Protein AF-A0A955P961-F1 (afdb_monomer_lite)

Sequence (283 aa):
MVEYQPTMKSRAIHFVYTTLIFLAALWAYQFLYGMGAAGFVLPNDGVRWFTHLRGVTIILGGSIGLALLAEWIGYALSKWLNEAPESAKQFTAMWLRGLVLYFAIAFACAAGLIEAGRTDKAWVPYAAAAGMMLLLLLIRKPLHWVITGRRYKSKEKTPARFIGSLLALLWNLMGLYLVNLLHEQTSFFSTAGVVLVGFGMVIPASVGYILFAVLEKILSRSSNPIAGWNVSETILYLSWFCFGFIARLAPTTLGRPERWVGLPSDGRSEESKPDESRSKTTE

Structure (mmCIF, N/CA/C/O backbone):
data_AF-A0A955P961-F1
#
_entry.id   AF-A0A955P961-F1
#
loop_
_atom_site.group_PDB
_atom_site.id
_atom_site.type_symbol
_atom_site.label_atom_id
_atom_site.label_alt_id
_atom_site.label_comp_id
_atom_site.label_asym_id
_atom_site.label_entity_id
_atom_site.label_seq_id
_atom_site.pdbx_PDB_ins_code
_atom_site.Cartn_x
_atom_site.Cartn_y
_atom_site.Cartn_z
_atom_site.occupancy
_atom_site.B_iso_or_equiv
_atom_site.auth_seq_id
_atom_site.auth_comp_id
_atom_site.auth_asym_id
_atom_site.auth_atom_id
_atom_site.pdbx_PDB_model_num
ATOM 1 N N . MET A 1 1 ? -38.154 -26.916 6.428 1.00 40.03 1 MET A N 1
ATOM 2 C CA . MET A 1 1 ? -36.812 -27.064 5.827 1.00 40.03 1 MET A CA 1
ATOM 3 C C . MET A 1 1 ? -36.003 -25.836 6.195 1.00 40.03 1 MET A C 1
ATOM 5 O O . MET A 1 1 ? -36.365 -24.747 5.780 1.00 40.03 1 MET A O 1
ATOM 9 N N . VAL A 1 2 ? -34.989 -25.989 7.047 1.00 35.94 2 VAL A N 1
ATOM 10 C CA . VAL A 1 2 ? -34.047 -24.906 7.359 1.00 35.94 2 VAL A CA 1
ATOM 11 C C . VAL A 1 2 ? -33.051 -24.863 6.208 1.00 35.94 2 VAL A C 1
ATOM 13 O O . VAL A 1 2 ? -32.318 -25.826 5.993 1.00 35.94 2 VAL A O 1
ATOM 16 N N . GLU A 1 3 ? -33.090 -23.794 5.422 1.00 34.66 3 GLU A N 1
ATOM 17 C CA . GLU A 1 3 ? -32.172 -23.581 4.309 1.00 34.66 3 GLU A CA 1
ATOM 18 C C . GLU A 1 3 ? -30.742 -23.515 4.865 1.00 34.66 3 GLU A C 1
ATOM 20 O O . GLU A 1 3 ? -30.395 -22.621 5.642 1.00 34.66 3 GLU A O 1
ATOM 25 N N . TYR A 1 4 ? -29.926 -24.520 4.535 1.00 33.53 4 TYR A N 1
ATOM 26 C CA . TYR A 1 4 ? -28.539 -24.617 4.977 1.00 33.53 4 TYR A CA 1
ATOM 27 C C . TYR A 1 4 ? -27.729 -23.515 4.288 1.00 33.53 4 TYR A C 1
ATOM 29 O O . TYR A 1 4 ? -27.146 -23.715 3.226 1.00 33.53 4 TYR A O 1
ATOM 37 N N . GLN A 1 5 ? -27.714 -22.320 4.879 1.00 37.38 5 GLN A N 1
ATOM 38 C CA . GLN A 1 5 ? -26.787 -21.257 4.512 1.00 37.38 5 GLN A CA 1
ATOM 39 C C . GLN A 1 5 ? -25.385 -21.740 4.907 1.00 37.38 5 GLN A C 1
ATOM 41 O O . GLN A 1 5 ? -25.104 -21.833 6.107 1.00 37.38 5 GLN A O 1
ATOM 46 N N . PRO A 1 6 ? -24.495 -22.087 3.953 1.00 45.91 6 PRO A N 1
ATOM 47 C CA . PRO A 1 6 ? -23.147 -22.516 4.291 1.00 45.91 6 PRO A CA 1
ATOM 48 C C . PRO A 1 6 ? -22.514 -21.436 5.162 1.00 45.91 6 PRO A C 1
ATOM 50 O O . PRO A 1 6 ? -22.412 -20.274 4.757 1.00 45.91 6 PRO A O 1
ATOM 53 N N . THR A 1 7 ? -22.150 -21.813 6.390 1.00 54.09 7 THR A N 1
ATOM 54 C CA . THR A 1 7 ? -21.632 -20.862 7.373 1.00 54.09 7 THR A CA 1
ATOM 55 C C . THR A 1 7 ? -20.483 -20.075 6.743 1.00 54.09 7 THR A C 1
ATOM 57 O O . THR A 1 7 ? -19.590 -20.656 6.124 1.00 54.09 7 THR A O 1
ATOM 60 N N . MET A 1 8 ? -20.495 -18.742 6.872 1.00 49.44 8 MET A N 1
ATOM 61 C CA . MET A 1 8 ? -19.525 -17.841 6.221 1.00 49.44 8 MET A CA 1
ATOM 62 C C . MET A 1 8 ? -18.050 -18.230 6.439 1.00 49.44 8 MET A C 1
ATOM 64 O O . MET A 1 8 ? -17.187 -17.861 5.642 1.00 49.44 8 MET A O 1
ATOM 68 N N . LYS A 1 9 ? -17.759 -19.028 7.476 1.00 51.19 9 LYS A N 1
ATOM 69 C CA . LYS A 1 9 ? -16.456 -19.665 7.699 1.00 51.19 9 LYS A CA 1
ATOM 70 C C . LYS A 1 9 ? -15.988 -20.488 6.490 1.00 51.19 9 LYS A C 1
ATOM 72 O O . LYS A 1 9 ? -14.834 -20.351 6.106 1.00 51.19 9 LYS A O 1
ATOM 77 N N . SER A 1 10 ? -16.861 -21.274 5.859 1.00 55.16 10 SER A N 1
ATOM 78 C CA . SER A 1 10 ? -16.513 -22.141 4.721 1.00 55.16 10 SER A CA 1
ATOM 79 C C . SER A 1 10 ? -16.086 -21.337 3.484 1.00 55.16 10 SER A C 1
ATOM 81 O O . SER A 1 10 ? -15.031 -21.603 2.912 1.00 55.16 10 SER A O 1
ATOM 83 N N . ARG A 1 11 ? -16.832 -20.281 3.124 1.00 55.78 11 ARG A N 1
ATOM 84 C CA . ARG A 1 11 ? -16.517 -19.441 1.950 1.00 55.78 11 ARG A CA 1
ATOM 85 C C . ARG A 1 11 ? -15.224 -18.644 2.123 1.00 55.78 11 ARG A C 1
ATOM 87 O O . ARG A 1 11 ? -14.433 -18.542 1.192 1.00 55.78 11 ARG A O 1
ATOM 94 N N . ALA A 1 12 ? -14.989 -18.111 3.321 1.00 51.53 12 ALA A N 1
ATOM 95 C CA . ALA A 1 12 ? -13.777 -17.349 3.601 1.00 51.53 12 ALA A CA 1
ATOM 96 C C . ALA A 1 12 ? -12.522 -18.238 3.655 1.00 51.53 12 ALA A C 1
ATOM 98 O O . ALA A 1 12 ? -11.450 -17.802 3.246 1.00 51.53 12 ALA A O 1
ATOM 99 N N . ILE A 1 13 ? -12.653 -19.483 4.129 1.00 57.34 13 ILE A N 1
ATOM 100 C CA . ILE A 1 13 ? -11.577 -20.482 4.074 1.00 57.34 13 ILE A CA 1
ATOM 101 C C . ILE A 1 13 ? -11.263 -20.825 2.616 1.00 57.34 13 ILE A C 1
ATOM 103 O O . ILE A 1 13 ? -10.099 -20.766 2.228 1.00 57.34 13 ILE A O 1
ATOM 107 N N . HIS A 1 14 ? -12.281 -21.086 1.791 1.00 62.44 14 HIS A N 1
ATOM 108 C CA . HIS A 1 14 ? -12.085 -21.346 0.363 1.00 62.44 14 HIS A CA 1
ATOM 109 C C . HIS A 1 14 ? -11.362 -20.199 -0.348 1.00 62.44 14 HIS A C 1
ATOM 111 O O . HIS A 1 14 ? -10.391 -20.451 -1.049 1.00 62.44 14 HIS A O 1
ATOM 117 N N . PHE A 1 15 ? -11.765 -18.945 -0.118 1.00 59.12 15 PHE A N 1
ATOM 118 C CA . PHE A 1 15 ? -11.107 -17.782 -0.722 1.00 59.12 15 PHE A CA 1
ATOM 119 C C . PHE A 1 15 ? -9.616 -17.693 -0.359 1.00 59.12 15 PHE A C 1
ATOM 121 O O . PHE A 1 15 ? -8.778 -17.483 -1.236 1.00 59.12 15 PHE A O 1
ATOM 128 N N . VAL A 1 16 ? -9.269 -17.901 0.917 1.00 56.31 16 VAL A N 1
ATOM 129 C CA . VAL A 1 16 ? -7.868 -17.893 1.369 1.00 56.31 16 VAL A CA 1
ATOM 130 C C . VAL A 1 16 ? -7.081 -19.022 0.711 1.00 56.31 16 VAL A C 1
ATOM 132 O O . VAL A 1 16 ? -6.024 -18.758 0.149 1.00 56.31 16 VAL A O 1
ATOM 135 N N . TYR A 1 17 ? -7.600 -20.253 0.712 1.00 59.78 17 TYR A N 1
ATOM 136 C CA . TYR A 1 17 ? -6.924 -21.390 0.082 1.00 59.78 17 TYR A CA 1
ATOM 137 C C . TYR A 1 17 ? -6.741 -21.192 -1.421 1.00 59.78 17 TYR A C 1
ATOM 139 O O . TYR A 1 17 ? -5.633 -21.359 -1.918 1.00 59.78 17 TYR A O 1
ATOM 147 N N . THR A 1 18 ? -7.785 -20.782 -2.142 1.00 63.09 18 THR A N 1
ATOM 148 C CA . THR A 1 18 ? -7.702 -20.540 -3.587 1.00 63.09 18 THR A CA 1
ATOM 149 C C . THR A 1 18 ? -6.686 -19.451 -3.906 1.00 63.09 18 THR A C 1
ATOM 151 O O . THR A 1 18 ? -5.913 -19.599 -4.849 1.00 63.09 18 THR A O 1
ATOM 154 N N . THR A 1 19 ? -6.621 -18.389 -3.100 1.00 55.69 19 THR A N 1
ATOM 155 C CA . THR A 1 19 ? -5.656 -17.318 -3.353 1.00 55.69 19 THR A CA 1
ATOM 156 C C . THR A 1 19 ? -4.234 -17.720 -2.971 1.00 55.69 19 THR A C 1
ATOM 158 O O . THR A 1 19 ? -3.309 -17.405 -3.707 1.00 55.69 19 THR A O 1
ATOM 161 N N . LEU A 1 20 ? -4.031 -18.471 -1.884 1.00 60.56 20 LEU A N 1
ATOM 162 C CA . LEU A 1 20 ? -2.715 -19.022 -1.541 1.00 60.56 20 LEU A CA 1
ATOM 163 C C . LEU A 1 20 ? -2.216 -20.001 -2.608 1.00 60.56 20 LEU A C 1
ATOM 165 O O . LEU A 1 20 ? -1.049 -19.942 -2.976 1.00 60.56 20 LEU A O 1
ATOM 169 N N . ILE A 1 21 ? -3.097 -20.847 -3.148 1.00 67.19 21 ILE A N 1
ATOM 170 C CA . ILE A 1 21 ? -2.780 -21.746 -4.266 1.00 67.19 21 ILE A CA 1
ATOM 171 C C . ILE A 1 21 ? -2.423 -20.936 -5.513 1.00 67.19 21 ILE A C 1
ATOM 173 O O . ILE A 1 21 ? -1.426 -21.239 -6.158 1.00 67.19 21 ILE A O 1
ATOM 177 N N . PHE A 1 22 ? -3.180 -19.884 -5.834 1.00 70.12 22 PHE A N 1
ATOM 178 C CA . PHE A 1 22 ? -2.870 -19.003 -6.959 1.00 70.12 22 PHE A CA 1
ATOM 179 C C . PHE A 1 22 ? -1.516 -18.304 -6.785 1.00 70.12 22 PHE A C 1
ATOM 181 O O . PHE A 1 22 ? -0.717 -18.286 -7.714 1.00 70.12 22 PHE A O 1
ATOM 188 N N . LEU A 1 23 ? -1.224 -17.779 -5.591 1.00 64.69 23 LEU A N 1
ATOM 189 C CA . LEU A 1 23 ? 0.057 -17.143 -5.287 1.00 64.69 23 LEU A CA 1
ATOM 190 C C . LEU A 1 23 ? 1.210 -18.144 -5.342 1.00 64.69 23 LEU A C 1
ATOM 192 O O . LEU A 1 23 ? 2.236 -17.836 -5.936 1.00 64.69 23 LEU A O 1
ATOM 196 N N . ALA A 1 24 ? 1.037 -19.345 -4.790 1.00 68.38 24 ALA A N 1
ATOM 197 C CA . ALA A 1 24 ? 2.028 -20.412 -4.866 1.00 68.38 24 ALA A CA 1
ATOM 198 C C . ALA A 1 24 ? 2.257 -20.869 -6.313 1.00 68.38 24 ALA A C 1
ATOM 200 O O . ALA A 1 24 ? 3.401 -21.061 -6.710 1.00 68.38 24 ALA A O 1
ATOM 201 N N . ALA A 1 25 ? 1.200 -20.979 -7.121 1.00 70.31 25 ALA A N 1
ATOM 202 C CA . ALA A 1 25 ? 1.293 -21.306 -8.539 1.00 70.31 25 ALA A CA 1
ATOM 203 C C . ALA A 1 25 ? 1.984 -20.191 -9.333 1.00 70.31 25 ALA A C 1
ATOM 205 O O . ALA A 1 25 ? 2.837 -20.480 -10.165 1.00 70.31 25 ALA A O 1
ATOM 206 N N . LEU A 1 26 ? 1.681 -18.923 -9.042 1.00 67.94 26 LEU A N 1
ATOM 207 C CA . LEU A 1 26 ? 2.347 -17.768 -9.641 1.00 67.94 26 LEU A CA 1
ATOM 208 C C . LEU A 1 26 ? 3.832 -17.732 -9.264 1.00 67.94 26 LEU A C 1
ATOM 210 O O . LEU A 1 26 ? 4.675 -17.467 -10.114 1.00 67.94 26 LEU A O 1
ATOM 214 N N . TRP A 1 27 ? 4.162 -18.040 -8.009 1.00 70.00 27 TRP A N 1
ATOM 215 C CA . TRP A 1 27 ? 5.539 -18.090 -7.522 1.00 70.00 27 TRP A CA 1
ATOM 216 C C . TRP A 1 27 ? 6.308 -19.274 -8.111 1.00 70.00 27 TRP A C 1
ATOM 218 O O . TRP A 1 27 ? 7.437 -19.108 -8.560 1.00 70.00 27 TRP A O 1
ATOM 228 N N . ALA A 1 28 ? 5.686 -20.451 -8.186 1.00 68.88 28 ALA A N 1
ATOM 229 C CA . ALA A 1 28 ? 6.245 -21.624 -8.847 1.00 68.88 28 ALA A CA 1
ATOM 230 C C . ALA A 1 28 ? 6.443 -21.369 -10.346 1.00 68.88 28 ALA A C 1
ATOM 232 O O . ALA A 1 28 ? 7.495 -21.692 -10.881 1.00 68.88 28 ALA A O 1
ATOM 233 N N . TYR A 1 29 ? 5.489 -20.715 -11.011 1.00 69.94 29 TYR A N 1
ATOM 234 C CA . TYR A 1 29 ? 5.618 -20.278 -12.399 1.00 69.94 29 TYR A CA 1
ATOM 235 C C . TYR A 1 29 ? 6.794 -19.306 -12.569 1.00 69.94 29 TYR A C 1
ATOM 237 O O . TYR A 1 29 ? 7.641 -19.522 -13.430 1.00 69.94 29 TYR A O 1
ATOM 245 N N . GLN A 1 30 ? 6.899 -18.287 -11.707 1.00 66.12 30 GLN A N 1
ATOM 246 C CA . GLN A 1 30 ? 8.016 -17.331 -11.660 1.00 66.12 30 GLN A CA 1
ATOM 247 C C . GLN A 1 30 ? 9.369 -18.023 -11.466 1.00 66.12 30 GLN A C 1
ATOM 249 O O . GLN A 1 30 ? 10.340 -17.712 -12.158 1.00 66.12 30 GLN A O 1
ATOM 254 N N . PHE A 1 31 ? 9.421 -18.986 -10.550 1.00 67.19 31 PHE A N 1
ATOM 255 C CA . PHE A 1 31 ? 10.611 -19.763 -10.235 1.00 67.19 31 PHE A CA 1
ATOM 256 C C . PHE A 1 31 ? 11.024 -20.667 -11.404 1.00 67.19 31 PHE A C 1
ATOM 258 O O . PHE A 1 31 ? 12.167 -20.605 -11.849 1.00 67.19 31 PHE A O 1
ATOM 265 N N . LEU A 1 32 ? 10.087 -21.443 -11.958 1.00 64.62 32 LEU A N 1
ATOM 266 C CA . LEU A 1 32 ? 10.328 -22.369 -13.067 1.00 64.62 32 LEU A CA 1
ATOM 267 C C . LEU A 1 32 ? 10.725 -21.635 -14.356 1.00 64.62 32 LEU A C 1
ATOM 269 O O . LEU A 1 32 ? 11.681 -22.037 -15.017 1.00 64.62 32 LEU A O 1
ATOM 273 N N . TYR A 1 33 ? 10.067 -20.520 -14.691 1.00 62.66 33 TYR A N 1
ATOM 274 C CA . TYR A 1 33 ? 10.455 -19.701 -15.847 1.00 62.66 33 TYR A CA 1
ATOM 275 C C . TYR A 1 33 ? 11.792 -18.986 -15.638 1.00 62.66 33 TYR A C 1
ATOM 277 O O . TYR A 1 33 ? 12.575 -18.853 -16.582 1.00 62.66 33 TYR A O 1
ATOM 285 N N . GLY A 1 34 ? 12.079 -18.563 -14.404 1.00 60.34 34 GLY A N 1
ATOM 286 C CA . GLY A 1 34 ? 13.331 -17.913 -14.029 1.00 60.34 34 GLY A CA 1
ATOM 287 C C . GLY A 1 34 ? 14.566 -18.820 -14.070 1.00 60.34 34 GLY A C 1
ATOM 288 O O . GLY A 1 34 ? 15.673 -18.286 -14.049 1.00 60.34 34 GLY A O 1
ATOM 289 N N . MET A 1 35 ? 14.401 -20.148 -14.139 1.00 53.53 35 MET A N 1
ATOM 290 C CA . MET A 1 35 ? 15.504 -21.120 -14.201 1.00 53.53 35 MET A CA 1
ATOM 291 C C . MET A 1 35 ? 15.933 -21.529 -15.622 1.00 53.53 35 MET A C 1
ATOM 293 O O . MET A 1 35 ? 16.837 -22.347 -15.754 1.00 53.53 35 MET A O 1
ATOM 297 N N . GLY A 1 36 ? 15.359 -20.955 -16.688 1.00 54.41 36 GLY A N 1
ATOM 298 C CA . GLY A 1 36 ? 15.930 -21.116 -18.038 1.00 54.41 36 GLY A CA 1
ATOM 299 C C . GLY A 1 36 ? 14.944 -21.213 -19.200 1.00 54.41 36 GLY A C 1
ATOM 300 O O . GLY A 1 36 ? 15.367 -21.116 -20.346 1.00 54.41 36 GLY A O 1
ATOM 301 N N . ALA A 1 37 ? 13.639 -21.348 -18.950 1.00 55.53 37 ALA A N 1
ATOM 302 C CA . ALA A 1 37 ? 12.652 -21.491 -20.029 1.00 55.53 37 ALA A CA 1
ATOM 303 C C . ALA A 1 37 ? 12.243 -20.155 -20.685 1.00 55.53 37 ALA A C 1
ATOM 305 O O . ALA A 1 37 ? 11.824 -20.139 -21.842 1.00 55.53 37 ALA A O 1
ATOM 306 N N . ALA A 1 38 ? 12.383 -19.023 -19.983 1.00 54.88 38 ALA A N 1
ATOM 307 C CA . ALA A 1 38 ? 11.908 -17.728 -20.480 1.00 54.88 38 ALA A CA 1
ATOM 308 C C . ALA A 1 38 ? 12.598 -17.272 -21.780 1.00 54.88 38 ALA A C 1
ATOM 310 O O . ALA A 1 38 ? 11.939 -16.693 -22.639 1.00 54.88 38 ALA A O 1
ATOM 311 N N . GLY A 1 39 ? 13.892 -17.574 -21.947 1.00 54.12 39 GLY A N 1
ATOM 312 C CA . GLY A 1 39 ? 14.665 -17.182 -23.132 1.00 54.12 39 GLY A CA 1
ATOM 313 C C . GLY A 1 39 ? 14.292 -17.929 -24.417 1.00 54.12 39 GLY A C 1
ATOM 314 O O . GLY A 1 39 ? 14.635 -17.464 -25.497 1.00 54.12 39 GLY A O 1
ATOM 315 N N . PHE A 1 40 ? 13.577 -19.055 -24.313 1.00 57.75 40 PHE A N 1
ATOM 316 C CA . PHE A 1 40 ? 13.178 -19.866 -25.469 1.00 57.75 40 PHE A CA 1
ATOM 317 C C . PHE A 1 40 ? 11.757 -19.575 -25.968 1.00 57.75 40 PHE A C 1
ATOM 319 O O . PHE A 1 40 ? 11.439 -19.912 -27.104 1.00 57.75 40 PHE A O 1
ATOM 326 N N . VAL A 1 41 ? 10.896 -18.977 -25.134 1.00 65.31 41 VAL A N 1
ATOM 327 C CA . VAL A 1 41 ? 9.452 -18.848 -25.418 1.00 65.31 41 VAL A CA 1
ATOM 328 C C . VAL A 1 41 ? 9.013 -17.397 -25.611 1.00 65.31 41 VAL A C 1
ATOM 330 O O . VAL A 1 41 ? 8.070 -17.137 -26.356 1.00 65.31 41 VAL A O 1
ATOM 333 N N . LEU A 1 42 ? 9.670 -16.437 -24.953 1.00 66.62 42 LEU A N 1
ATOM 334 C CA . LEU A 1 42 ? 9.254 -15.036 -24.979 1.00 66.62 42 LEU A CA 1
ATOM 335 C C . LEU A 1 42 ? 10.187 -14.189 -25.855 1.00 66.62 42 LEU A C 1
ATOM 337 O O . LEU A 1 42 ? 11.402 -14.384 -25.817 1.00 66.62 42 LEU A O 1
ATOM 341 N N . PRO A 1 43 ? 9.655 -13.194 -26.591 1.00 78.69 43 PRO A N 1
ATOM 342 C CA . PRO A 1 43 ? 10.493 -12.181 -27.225 1.00 78.69 43 PRO A CA 1
ATOM 343 C C . PRO A 1 43 ? 11.336 -11.446 -26.169 1.00 78.69 43 PRO A C 1
ATOM 345 O O . PRO A 1 43 ? 10.945 -11.372 -25.000 1.00 78.69 43 PRO A O 1
ATOM 348 N N . ASN A 1 44 ? 12.469 -10.863 -26.578 1.00 82.88 44 ASN A N 1
ATOM 349 C CA . ASN A 1 44 ? 13.427 -10.186 -25.683 1.00 82.88 44 ASN A CA 1
ATOM 350 C C . ASN A 1 44 ? 12.763 -9.197 -24.706 1.00 82.88 44 ASN A C 1
ATOM 352 O O . ASN A 1 44 ? 13.133 -9.122 -23.532 1.00 82.88 44 ASN A O 1
ATOM 356 N N . ASP A 1 45 ? 11.735 -8.486 -25.164 1.00 81.69 45 ASP A N 1
ATOM 357 C CA . ASP A 1 45 ? 10.971 -7.547 -24.342 1.00 81.69 45 ASP A CA 1
ATOM 358 C C . ASP A 1 45 ? 10.124 -8.232 -23.261 1.00 81.69 45 ASP A C 1
ATOM 360 O O . ASP A 1 45 ? 9.997 -7.717 -22.148 1.00 81.69 45 ASP A O 1
ATOM 364 N N . GLY A 1 46 ? 9.575 -9.412 -23.556 1.00 80.81 46 GLY A N 1
ATOM 365 C CA . GLY A 1 46 ? 8.851 -10.233 -22.588 1.00 80.81 46 GLY A CA 1
ATOM 366 C C . GLY A 1 46 ? 9.768 -10.754 -21.480 1.00 80.81 46 GLY A C 1
ATOM 367 O O . GLY A 1 46 ? 9.397 -10.722 -20.307 1.00 80.81 46 GLY A O 1
ATOM 368 N N . VAL A 1 47 ? 10.999 -11.148 -21.826 1.00 82.75 47 VAL A N 1
ATOM 369 C CA . VAL A 1 47 ? 12.016 -11.580 -20.851 1.00 82.75 47 VAL A CA 1
ATOM 370 C C . VAL A 1 47 ? 12.408 -10.436 -19.910 1.00 82.75 47 VAL A C 1
ATOM 372 O O . VAL A 1 47 ? 12.484 -10.632 -18.693 1.00 82.75 47 VAL A O 1
ATOM 375 N N . ARG A 1 48 ? 12.609 -9.222 -20.442 1.00 84.50 48 ARG A N 1
ATOM 376 C CA . ARG A 1 48 ? 12.916 -8.030 -19.630 1.00 84.50 48 ARG A CA 1
ATOM 377 C C . ARG A 1 48 ? 11.775 -7.685 -18.676 1.00 84.50 48 ARG A C 1
ATOM 379 O O . ARG A 1 48 ? 12.007 -7.539 -17.477 1.00 84.50 48 ARG A O 1
ATOM 386 N N . TRP A 1 49 ? 10.543 -7.631 -19.180 1.00 85.06 49 TRP A N 1
ATOM 387 C CA . TRP A 1 49 ? 9.360 -7.362 -18.360 1.00 85.06 49 TRP A CA 1
ATOM 388 C C . TRP A 1 49 ? 9.200 -8.383 -17.227 1.00 85.06 49 TRP A C 1
ATOM 390 O O . TRP A 1 49 ? 9.029 -8.016 -16.063 1.00 85.06 49 TRP A O 1
ATOM 400 N N . PHE A 1 50 ? 9.355 -9.670 -17.542 1.00 85.12 50 PHE A N 1
ATOM 401 C CA . PHE A 1 50 ? 9.266 -10.739 -16.554 1.00 85.12 50 PHE A CA 1
ATOM 402 C C . PHE A 1 50 ? 10.361 -10.647 -15.487 1.00 85.12 50 PHE A C 1
ATOM 404 O O . PHE A 1 50 ? 10.092 -10.824 -14.298 1.00 85.12 50 PHE A O 1
ATOM 411 N N . THR A 1 51 ? 11.585 -10.302 -15.891 1.00 86.62 51 THR A N 1
ATOM 412 C CA . THR A 1 51 ? 12.700 -10.058 -14.965 1.00 86.62 51 THR A CA 1
ATOM 413 C C . THR A 1 51 ? 12.353 -8.944 -13.978 1.00 86.62 51 THR A C 1
ATOM 415 O O . THR A 1 51 ? 12.607 -9.079 -12.778 1.00 86.62 51 THR A O 1
ATOM 418 N N . HIS A 1 52 ? 11.705 -7.874 -14.446 1.00 87.38 52 HIS A N 1
ATOM 419 C CA . HIS A 1 52 ? 11.292 -6.786 -13.569 1.00 87.38 52 HIS A CA 1
ATOM 420 C C . HIS A 1 52 ? 10.191 -7.189 -12.583 1.00 87.38 52 HIS A C 1
ATOM 422 O O . HIS A 1 52 ? 10.277 -6.851 -11.398 1.00 87.38 52 HIS A O 1
ATOM 428 N N . LEU A 1 53 ? 9.201 -7.966 -13.030 1.00 87.06 53 LEU A N 1
ATOM 429 C CA . LEU A 1 53 ? 8.163 -8.510 -12.150 1.00 87.06 53 LEU A CA 1
ATOM 430 C C . LEU A 1 53 ? 8.708 -9.479 -11.105 1.00 87.06 53 LEU A C 1
ATOM 432 O O . LEU A 1 53 ? 8.243 -9.479 -9.963 1.00 87.06 53 LEU A O 1
ATOM 436 N N . ARG A 1 54 ? 9.709 -10.284 -11.464 1.00 86.31 54 ARG A N 1
ATOM 437 C CA . ARG A 1 54 ? 10.401 -11.149 -10.507 1.00 86.31 54 ARG A CA 1
ATOM 438 C C . ARG A 1 54 ? 11.082 -10.318 -9.427 1.00 86.31 54 ARG A C 1
ATOM 440 O O . ARG A 1 54 ? 10.923 -10.610 -8.244 1.00 86.31 54 ARG A O 1
ATOM 447 N N . GLY A 1 55 ? 11.783 -9.255 -9.822 1.00 85.56 55 GLY A N 1
ATOM 448 C CA . GLY A 1 55 ? 12.389 -8.311 -8.884 1.00 85.56 55 GLY A CA 1
ATOM 449 C C . GLY A 1 55 ? 11.357 -7.700 -7.930 1.00 85.56 55 GLY A C 1
ATOM 450 O O . GLY A 1 55 ? 11.551 -7.725 -6.717 1.00 85.56 55 GLY A O 1
ATOM 451 N N . VAL A 1 56 ? 10.216 -7.244 -8.457 1.00 86.19 56 VAL A N 1
ATOM 452 C CA . VAL A 1 56 ? 9.090 -6.743 -7.647 1.00 86.19 56 VAL A CA 1
ATOM 453 C C . VAL A 1 56 ? 8.589 -7.812 -6.675 1.00 86.19 56 VAL A C 1
ATOM 455 O O . VAL A 1 56 ? 8.404 -7.531 -5.496 1.00 86.19 56 VAL A O 1
ATOM 458 N N . THR A 1 57 ? 8.412 -9.048 -7.141 1.00 87.31 57 THR A N 1
ATOM 459 C CA . THR A 1 57 ? 7.928 -10.171 -6.324 1.00 87.31 57 THR A CA 1
ATOM 460 C C . THR A 1 57 ? 8.854 -10.465 -5.149 1.00 87.31 57 THR A C 1
ATOM 462 O O . THR A 1 57 ? 8.379 -10.659 -4.032 1.00 87.31 57 THR A O 1
ATOM 465 N N . ILE A 1 58 ? 10.170 -10.475 -5.382 1.00 85.25 58 ILE A N 1
ATOM 466 C CA . ILE A 1 58 ? 11.178 -10.701 -4.337 1.00 85.25 58 ILE A CA 1
ATOM 467 C C . ILE A 1 58 ? 11.099 -9.595 -3.283 1.00 85.25 58 ILE A C 1
ATOM 469 O O . ILE A 1 58 ? 11.073 -9.884 -2.088 1.00 85.25 58 ILE A O 1
ATOM 473 N N . ILE A 1 59 ? 11.007 -8.338 -3.716 1.00 84.69 59 ILE A N 1
ATOM 474 C CA . ILE A 1 59 ? 10.963 -7.186 -2.811 1.00 84.69 59 ILE A CA 1
ATOM 475 C C . ILE A 1 59 ? 9.661 -7.167 -2.009 1.00 84.69 59 ILE A C 1
ATOM 477 O O . ILE A 1 59 ? 9.695 -7.000 -0.790 1.00 84.69 59 ILE A O 1
ATOM 481 N N . LEU A 1 60 ? 8.520 -7.417 -2.658 1.00 84.81 60 LEU A N 1
ATOM 482 C CA . LEU A 1 60 ? 7.235 -7.551 -1.974 1.00 84.81 60 LEU A CA 1
ATOM 483 C C . LEU A 1 60 ? 7.264 -8.710 -0.972 1.00 84.81 60 LEU A C 1
ATOM 485 O O . LEU A 1 60 ? 6.863 -8.520 0.174 1.00 84.81 60 LEU A O 1
ATOM 489 N N . GLY A 1 61 ? 7.802 -9.871 -1.352 1.00 84.56 61 GLY A N 1
ATOM 490 C CA . GLY A 1 61 ? 7.970 -11.017 -0.457 1.00 84.56 61 GLY A CA 1
ATOM 491 C C . GLY A 1 61 ? 8.838 -10.697 0.764 1.00 84.56 61 GLY A C 1
ATOM 492 O O . GLY A 1 61 ? 8.444 -10.995 1.891 1.00 84.56 61 GLY A O 1
ATOM 493 N N . GLY A 1 62 ? 9.969 -10.015 0.564 1.00 82.81 62 GLY A N 1
ATOM 494 C CA . GLY A 1 62 ? 10.830 -9.542 1.652 1.00 82.81 62 GLY A CA 1
ATOM 495 C C . GLY A 1 62 ? 10.114 -8.562 2.585 1.00 82.81 62 GLY A C 1
ATOM 496 O O . GLY A 1 62 ? 10.152 -8.729 3.804 1.00 82.81 62 GLY A O 1
ATOM 497 N N . SER A 1 63 ? 9.383 -7.590 2.026 1.00 79.75 63 SER A N 1
ATOM 498 C CA . SER A 1 63 ? 8.602 -6.622 2.812 1.00 79.75 63 SER A CA 1
ATOM 499 C C . SER A 1 63 ? 7.506 -7.291 3.648 1.00 79.75 63 SER A C 1
ATOM 501 O O . SER A 1 63 ? 7.284 -6.922 4.798 1.00 79.75 63 SER A O 1
ATOM 503 N N . ILE A 1 64 ? 6.867 -8.330 3.103 1.00 82.38 64 ILE A N 1
ATOM 504 C CA . ILE A 1 64 ? 5.870 -9.146 3.797 1.00 82.38 64 ILE A CA 1
ATOM 505 C C . ILE A 1 64 ? 6.499 -9.919 4.954 1.00 82.38 64 ILE A C 1
ATOM 507 O O . ILE A 1 64 ? 5.910 -9.970 6.033 1.00 82.38 64 ILE A O 1
ATOM 511 N N . GLY A 1 65 ? 7.692 -10.487 4.758 1.00 80.19 65 GLY A N 1
ATOM 512 C CA . GLY A 1 65 ? 8.432 -11.162 5.824 1.00 80.19 65 GLY A CA 1
ATOM 513 C C . GLY A 1 65 ? 8.730 -10.228 6.999 1.00 80.19 65 GLY A C 1
ATOM 514 O O . GLY A 1 65 ? 8.518 -10.599 8.152 1.00 80.19 65 GLY A O 1
ATOM 515 N N . LEU A 1 66 ? 9.132 -8.986 6.714 1.00 79.00 66 LEU A N 1
ATOM 516 C CA . LEU A 1 66 ? 9.331 -7.961 7.743 1.00 79.00 66 LEU A CA 1
ATOM 517 C C . LEU A 1 66 ? 8.009 -7.546 8.410 1.00 79.00 66 LEU A C 1
ATOM 519 O O . LEU A 1 66 ? 7.954 -7.421 9.633 1.00 79.00 66 LEU A O 1
ATOM 523 N N . ALA A 1 67 ? 6.936 -7.384 7.626 1.00 77.06 67 ALA A N 1
ATOM 524 C CA . ALA A 1 67 ? 5.608 -7.035 8.136 1.00 77.06 67 ALA A CA 1
ATOM 525 C C . ALA A 1 67 ? 5.082 -8.097 9.103 1.00 77.06 67 ALA A C 1
ATOM 527 O O . ALA A 1 67 ? 4.499 -7.764 10.128 1.00 77.06 67 ALA A O 1
ATOM 528 N N . LEU A 1 68 ? 5.305 -9.375 8.786 1.00 83.00 68 LEU A N 1
ATOM 529 C CA . LEU A 1 68 ? 4.900 -10.503 9.616 1.00 83.00 68 LEU A CA 1
ATOM 530 C C . LEU A 1 68 ? 5.453 -10.352 11.031 1.00 83.00 68 LEU A C 1
ATOM 532 O O . LEU A 1 68 ? 4.688 -10.414 11.990 1.00 83.00 68 LEU A O 1
ATOM 536 N N . LEU A 1 69 ? 6.756 -10.107 11.163 1.00 79.62 69 LEU A N 1
ATOM 537 C CA . LEU A 1 69 ? 7.390 -9.964 12.472 1.00 79.62 69 LEU A CA 1
ATOM 538 C C . LEU A 1 69 ? 6.811 -8.777 13.246 1.00 79.62 69 LEU A C 1
ATOM 540 O O . LEU A 1 69 ? 6.409 -8.936 14.397 1.00 79.62 69 LEU A O 1
ATOM 544 N N . ALA A 1 70 ? 6.714 -7.611 12.607 1.00 79.44 70 ALA A N 1
ATOM 545 C CA . ALA A 1 70 ? 6.215 -6.405 13.257 1.00 79.44 70 ALA A CA 1
ATOM 546 C C . ALA A 1 70 ? 4.752 -6.541 13.716 1.00 79.44 70 ALA A C 1
ATOM 548 O O . ALA A 1 70 ? 4.423 -6.196 14.849 1.00 79.44 70 ALA A O 1
ATOM 549 N N . GLU A 1 71 ? 3.878 -7.090 12.872 1.00 84.06 71 GLU A N 1
ATOM 550 C CA . GLU A 1 71 ? 2.447 -7.244 13.162 1.00 84.06 71 GLU A CA 1
ATOM 551 C C . GLU A 1 71 ? 2.188 -8.246 14.290 1.00 84.06 71 GLU A C 1
ATOM 553 O O . GLU A 1 71 ? 1.328 -8.016 15.139 1.00 84.06 71 GLU A O 1
ATOM 558 N N . TRP A 1 72 ? 2.950 -9.342 14.345 1.00 85.81 72 TRP A N 1
ATOM 559 C CA . TRP A 1 72 ? 2.844 -10.306 15.441 1.00 85.81 72 TRP A CA 1
ATOM 560 C C . TRP A 1 72 ? 3.375 -9.748 16.762 1.00 85.81 72 TRP A C 1
ATOM 562 O O . TRP A 1 72 ? 2.776 -10.012 17.806 1.00 85.81 72 TRP A O 1
ATOM 572 N N . ILE A 1 73 ? 4.441 -8.938 16.727 1.00 84.50 73 ILE A N 1
ATOM 573 C CA . ILE A 1 73 ? 4.912 -8.187 17.899 1.00 84.50 73 ILE A CA 1
ATOM 574 C C . ILE A 1 73 ? 3.825 -7.216 18.369 1.00 84.50 73 ILE A C 1
ATOM 576 O O . ILE A 1 73 ? 3.506 -7.193 19.555 1.00 84.50 73 ILE A O 1
ATOM 580 N N . GLY A 1 74 ? 3.212 -6.465 17.452 1.00 81.19 74 GLY A N 1
ATOM 581 C CA . GLY A 1 74 ? 2.118 -5.553 17.776 1.00 81.19 74 GLY A CA 1
ATOM 582 C C . GLY A 1 74 ? 0.910 -6.255 18.371 1.00 81.19 74 GLY A C 1
ATOM 583 O O . GLY A 1 74 ? 0.416 -5.839 19.411 1.00 81.19 74 GLY A O 1
ATOM 584 N N . TYR A 1 75 ? 0.480 -7.369 17.777 1.00 86.12 75 TYR A N 1
ATOM 585 C CA . TYR A 1 75 ? -0.604 -8.181 18.324 1.00 86.12 75 TYR A CA 1
ATOM 586 C C . TYR A 1 75 ? -0.280 -8.693 19.733 1.00 86.12 75 TYR A C 1
ATOM 588 O O . TYR A 1 75 ? -1.118 -8.592 20.629 1.00 86.12 75 TYR A O 1
ATOM 596 N N . ALA A 1 76 ? 0.932 -9.213 19.955 1.00 86.75 76 ALA A N 1
ATOM 597 C CA . ALA A 1 76 ? 1.363 -9.672 21.272 1.00 86.75 76 ALA A CA 1
ATOM 598 C C . ALA A 1 76 ? 1.371 -8.526 22.296 1.00 86.75 76 ALA A C 1
ATOM 600 O O . ALA A 1 76 ? 0.875 -8.701 23.410 1.00 86.75 76 ALA A O 1
ATOM 601 N N . LEU A 1 77 ? 1.855 -7.345 21.902 1.00 80.88 77 LEU A N 1
ATOM 602 C CA . LEU A 1 77 ? 1.872 -6.148 22.737 1.00 80.88 77 LEU A CA 1
ATOM 603 C C . LEU A 1 77 ? 0.452 -5.673 23.071 1.00 80.88 77 LEU A C 1
ATOM 605 O O . LEU A 1 77 ? 0.135 -5.466 24.238 1.00 80.88 77 LEU A O 1
ATOM 609 N N . SER A 1 78 ? -0.442 -5.581 22.085 1.00 80.81 78 SER A N 1
ATOM 610 C CA . SER A 1 78 ? -1.848 -5.234 22.313 1.00 80.81 78 SER A CA 1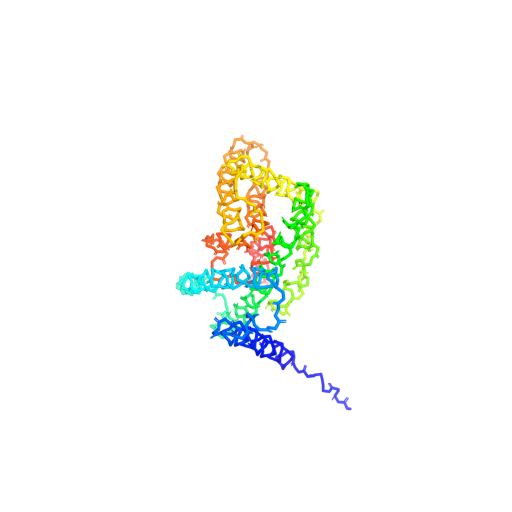
ATOM 611 C C . SER A 1 78 ? -2.566 -6.273 23.173 1.00 80.81 78 SER A C 1
ATOM 613 O O . SER A 1 78 ? -3.449 -5.919 23.953 1.00 80.81 78 SER A O 1
ATOM 615 N N . LYS A 1 79 ? -2.194 -7.558 23.078 1.00 83.94 79 LYS A N 1
ATOM 616 C CA . LYS A 1 79 ? -2.728 -8.598 23.963 1.00 83.94 79 LYS A CA 1
ATOM 617 C C . LYS A 1 79 ? -2.234 -8.428 25.394 1.00 83.94 79 LYS A C 1
ATOM 619 O O . LYS A 1 79 ? -3.034 -8.555 26.314 1.00 83.94 79 LYS A O 1
ATOM 624 N N . TRP A 1 80 ? -0.956 -8.103 25.571 1.00 85.81 80 TRP A N 1
ATOM 625 C CA . TRP A 1 80 ? -0.360 -7.818 26.875 1.00 85.81 80 TRP A CA 1
ATOM 626 C C . TRP A 1 80 ? -0.991 -6.591 27.549 1.00 85.81 80 TRP A C 1
ATOM 628 O O . TRP A 1 80 ? -1.232 -6.609 28.752 1.00 85.81 80 TRP A O 1
ATOM 638 N N . LEU A 1 81 ? -1.353 -5.574 26.764 1.00 86.88 81 LEU A N 1
ATOM 639 C CA . LEU A 1 81 ? -2.037 -4.363 27.229 1.00 86.88 81 LEU A CA 1
ATOM 640 C C . LEU A 1 81 ? -3.564 -4.522 27.392 1.00 86.88 81 LEU A C 1
ATOM 642 O O . LEU A 1 81 ? -4.240 -3.555 27.724 1.00 86.88 81 LEU A O 1
ATOM 646 N N . ASN A 1 82 ? -4.127 -5.718 27.171 1.00 86.62 82 ASN A N 1
ATOM 647 C CA . ASN A 1 82 ? -5.577 -5.979 27.159 1.00 86.62 82 ASN A CA 1
ATOM 648 C C . ASN A 1 82 ? -6.382 -5.132 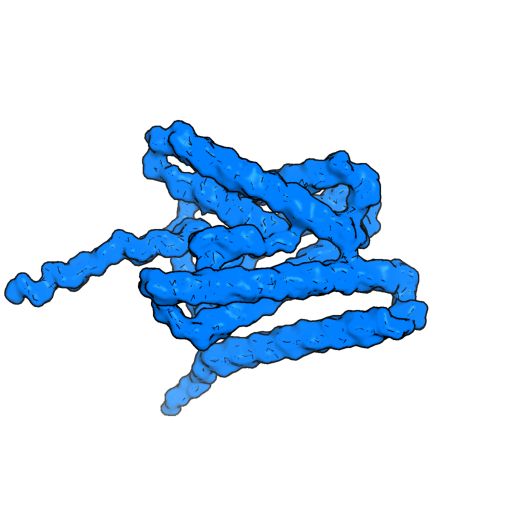26.149 1.00 86.62 82 ASN A C 1
ATOM 650 O O . ASN A 1 82 ? -7.593 -4.974 26.288 1.00 86.62 82 ASN A O 1
ATOM 654 N N . GLU A 1 83 ? -5.734 -4.636 25.096 1.00 78.44 83 GLU A N 1
ATOM 655 C CA . GLU A 1 83 ? -6.371 -3.844 24.038 1.00 78.44 83 GLU A CA 1
ATOM 656 C C . GLU A 1 83 ? -6.835 -4.685 22.845 1.00 78.44 83 GLU A C 1
ATOM 658 O O . GLU A 1 83 ? -7.638 -4.219 22.042 1.00 78.44 83 GLU A O 1
ATOM 663 N N . ALA A 1 84 ? -6.324 -5.911 22.690 1.00 81.25 84 ALA A N 1
ATOM 664 C CA . ALA A 1 84 ? -6.707 -6.808 21.603 1.00 81.25 84 ALA A CA 1
ATOM 665 C C . ALA A 1 84 ? -7.881 -7.719 22.025 1.00 81.25 84 ALA A C 1
ATOM 667 O O . ALA A 1 84 ? -7.653 -8.755 22.677 1.00 81.25 84 ALA A O 1
ATOM 668 N N . PRO A 1 85 ? -9.134 -7.406 21.624 1.00 73.75 85 PRO A N 1
ATOM 669 C CA . PRO A 1 85 ? -10.297 -8.218 21.986 1.00 73.75 85 PRO A CA 1
ATOM 670 C C . PRO A 1 85 ? -10.306 -9.566 21.258 1.00 73.75 85 PRO A C 1
ATOM 672 O O . PRO A 1 85 ? -11.012 -10.497 21.644 1.00 73.75 85 PRO A O 1
ATOM 675 N N . GLU A 1 86 ? -9.529 -9.688 20.188 1.00 85.12 86 GLU A N 1
ATOM 676 C CA . GLU A 1 86 ? -9.602 -10.821 19.286 1.00 85.12 86 GLU A CA 1
ATOM 677 C C . GLU A 1 86 ? -8.793 -12.024 19.773 1.00 85.12 86 GLU A C 1
ATOM 679 O O . GLU A 1 86 ? -7.823 -11.927 20.535 1.00 85.12 86 GLU A O 1
ATOM 684 N N . SER A 1 87 ? -9.218 -13.202 19.320 1.00 91.12 87 SER A N 1
ATOM 685 C CA . SER A 1 87 ? -8.449 -14.434 19.489 1.00 91.12 87 SER A CA 1
ATOM 686 C C . SER A 1 87 ? -7.316 -14.514 18.463 1.00 91.12 87 SER A C 1
ATOM 688 O O . SER A 1 87 ? -7.479 -14.074 17.324 1.00 91.12 87 SER A O 1
ATOM 690 N N . ALA A 1 88 ? -6.210 -15.183 18.808 1.00 90.56 88 ALA A N 1
ATOM 691 C CA . ALA A 1 88 ? -5.069 -15.363 17.899 1.00 90.56 88 ALA A CA 1
ATOM 692 C C . ALA A 1 88 ? -5.482 -16.002 16.561 1.00 90.56 88 ALA A C 1
ATOM 694 O O . ALA A 1 88 ? -4.980 -15.638 15.500 1.00 90.56 88 ALA A O 1
ATOM 695 N N . LYS A 1 89 ? -6.459 -16.918 16.593 1.00 90.62 89 LYS A N 1
ATOM 696 C CA . LYS A 1 89 ? -7.025 -17.552 15.395 1.00 90.62 89 LYS A CA 1
ATOM 697 C C . LYS A 1 89 ? -7.771 -16.559 14.498 1.00 90.62 89 LYS A C 1
ATOM 699 O O . LYS A 1 89 ? -7.656 -16.648 13.277 1.00 90.62 89 LYS A O 1
ATOM 704 N N . GLN A 1 90 ? -8.550 -15.645 15.078 1.00 88.00 90 GLN A N 1
ATOM 705 C CA . GLN A 1 90 ? -9.251 -14.603 14.318 1.00 88.00 90 GLN A CA 1
ATOM 706 C C . GLN A 1 90 ? -8.265 -13.593 13.738 1.00 88.00 90 GLN A C 1
ATOM 708 O O . GLN A 1 90 ? -8.328 -13.343 12.535 1.00 88.00 90 GLN A O 1
ATOM 713 N N . PHE A 1 91 ? -7.321 -13.117 14.555 1.00 88.38 91 PHE A N 1
ATOM 714 C CA . PHE A 1 91 ? -6.245 -12.231 14.119 1.00 88.38 91 PHE A CA 1
ATOM 715 C C . PHE A 1 91 ? -5.484 -12.839 12.936 1.00 88.38 91 PHE A C 1
ATOM 717 O O . PHE A 1 91 ? -5.434 -12.242 11.867 1.00 88.38 91 PHE A O 1
ATOM 724 N N . THR A 1 92 ? -5.007 -14.082 13.073 1.00 87.81 92 THR A N 1
ATOM 725 C CA . THR A 1 92 ? -4.263 -14.787 12.015 1.00 87.81 92 THR A CA 1
ATOM 726 C C . THR A 1 92 ? -5.074 -14.897 10.726 1.00 87.81 92 THR A C 1
ATOM 728 O O . THR A 1 92 ? -4.550 -14.678 9.638 1.00 87.81 92 THR A O 1
ATOM 731 N N . ALA A 1 93 ? -6.367 -15.224 10.823 1.00 87.19 93 ALA A N 1
ATOM 732 C CA . ALA A 1 93 ? -7.227 -15.348 9.652 1.00 87.19 93 ALA A CA 1
ATOM 733 C C . ALA A 1 93 ? -7.426 -14.007 8.926 1.00 87.19 93 ALA A C 1
ATOM 735 O O . ALA A 1 93 ? -7.416 -13.980 7.695 1.00 87.19 93 ALA A O 1
ATOM 736 N N . MET A 1 94 ? -7.611 -12.906 9.659 1.00 86.88 94 MET A N 1
ATOM 737 C CA . MET A 1 94 ? -7.732 -11.574 9.058 1.00 86.88 94 MET A CA 1
ATOM 738 C C . MET A 1 94 ? -6.402 -11.079 8.500 1.00 86.88 94 MET A C 1
ATOM 740 O O . MET A 1 94 ? -6.367 -10.586 7.376 1.00 86.88 94 MET A O 1
ATOM 744 N N . TRP A 1 95 ? -5.317 -11.286 9.243 1.00 87.56 95 TRP A N 1
ATOM 745 C CA . TRP A 1 95 ? -3.957 -10.960 8.836 1.00 87.56 95 TRP A CA 1
ATOM 746 C C . TRP A 1 95 ? -3.589 -11.663 7.522 1.00 87.56 95 TRP A C 1
ATOM 748 O O . TRP A 1 95 ? -3.203 -10.998 6.565 1.00 87.56 95 TRP A O 1
ATOM 758 N N . LEU A 1 96 ? -3.830 -12.976 7.405 1.00 86.94 96 LEU A N 1
ATOM 759 C CA . LEU A 1 96 ? -3.591 -13.725 6.163 1.00 86.94 96 LEU A CA 1
ATOM 760 C C . LEU A 1 96 ? -4.415 -13.190 4.983 1.00 86.94 96 LEU A C 1
ATOM 762 O O . LEU A 1 96 ? -3.882 -13.040 3.885 1.00 86.94 96 LEU A O 1
ATOM 766 N N . ARG A 1 97 ? -5.702 -12.873 5.184 1.00 84.94 97 ARG A N 1
ATOM 767 C CA . ARG A 1 97 ? -6.548 -12.292 4.122 1.00 84.94 97 ARG A CA 1
ATOM 768 C C . ARG A 1 97 ? -6.035 -10.934 3.675 1.00 84.94 97 ARG A C 1
ATOM 770 O O . ARG A 1 97 ? -5.934 -10.687 2.476 1.00 84.94 97 ARG A O 1
ATOM 777 N N . GLY A 1 98 ? -5.713 -10.067 4.631 1.00 85.38 98 GLY A N 1
ATOM 778 C CA . GLY A 1 98 ? -5.142 -8.758 4.353 1.00 85.38 98 GLY A CA 1
ATOM 779 C C . GLY A 1 98 ? -3.813 -8.872 3.617 1.00 85.38 98 GLY A C 1
ATOM 780 O O . GLY A 1 98 ? -3.558 -8.088 2.711 1.00 85.38 98 GLY A O 1
ATOM 781 N N . LEU A 1 99 ? -2.990 -9.865 3.965 1.00 86.06 99 LEU A N 1
ATOM 782 C CA . LEU A 1 99 ? -1.659 -10.050 3.399 1.00 86.06 99 LEU A CA 1
ATOM 783 C C . LEU A 1 99 ? -1.732 -10.473 1.938 1.00 86.06 99 LEU A C 1
ATOM 785 O O . LEU A 1 99 ? -1.061 -9.913 1.075 1.00 86.06 99 LEU A O 1
ATOM 789 N N . VAL A 1 100 ? -2.591 -11.449 1.671 1.00 86.12 100 VAL A N 1
ATOM 790 C CA . VAL A 1 100 ? -2.894 -11.930 0.330 1.00 86.12 100 VAL A CA 1
ATOM 791 C C . VAL A 1 100 ? -3.419 -10.790 -0.544 1.00 86.12 100 VAL A C 1
ATOM 793 O O . VAL A 1 100 ? -2.947 -10.591 -1.662 1.00 86.12 100 VAL A O 1
ATOM 796 N N . LEU A 1 101 ? -4.372 -10.018 -0.018 1.00 85.81 101 LEU A N 1
ATOM 797 C CA . LEU A 1 101 ? -4.971 -8.895 -0.728 1.00 85.81 101 LEU A CA 1
ATOM 798 C C . LEU A 1 101 ? -3.945 -7.791 -0.998 1.00 85.81 101 LEU A C 1
ATOM 800 O O . LEU A 1 101 ? -3.865 -7.282 -2.111 1.00 85.81 101 LEU A O 1
ATOM 804 N N . TYR A 1 102 ? -3.122 -7.471 -0.001 1.00 85.00 102 TYR A N 1
ATOM 805 C CA . TYR A 1 102 ? -2.006 -6.543 -0.125 1.00 85.00 102 TYR A CA 1
ATOM 806 C C . TYR A 1 102 ? -1.050 -6.957 -1.240 1.00 85.00 102 TYR A C 1
ATOM 808 O O . TYR A 1 102 ? -0.781 -6.153 -2.126 1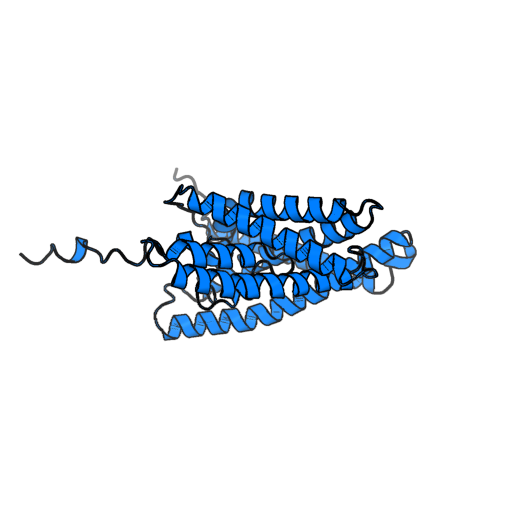.00 85.00 102 TYR A O 1
ATOM 816 N N . PHE A 1 103 ? -0.576 -8.206 -1.222 1.00 86.06 103 PHE A N 1
ATOM 817 C CA . PHE A 1 103 ? 0.357 -8.696 -2.229 1.00 86.06 103 PHE A CA 1
ATOM 818 C C . PHE A 1 103 ? -0.253 -8.604 -3.627 1.00 86.06 103 PHE A C 1
ATOM 820 O O . PHE A 1 103 ? 0.380 -8.073 -4.533 1.00 86.06 103 PHE A O 1
ATOM 827 N N . ALA A 1 104 ? -1.490 -9.080 -3.794 1.00 86.81 104 ALA A N 1
ATOM 828 C CA . ALA A 1 104 ? -2.164 -9.085 -5.086 1.00 86.81 104 ALA A CA 1
ATOM 829 C C . ALA A 1 104 ? -2.303 -7.671 -5.662 1.00 86.81 104 ALA A C 1
ATOM 831 O O . ALA A 1 104 ? -1.992 -7.449 -6.832 1.00 86.81 104 ALA A O 1
ATOM 832 N N . ILE A 1 105 ? -2.730 -6.708 -4.840 1.00 86.44 105 ILE A N 1
ATOM 833 C CA . ILE A 1 105 ? -2.920 -5.340 -5.313 1.00 86.44 105 ILE A CA 1
ATOM 834 C C . ILE A 1 105 ? -1.573 -4.645 -5.537 1.00 86.44 105 ILE A C 1
ATOM 836 O O . ILE A 1 105 ? -1.388 -4.044 -6.590 1.00 86.44 105 ILE A O 1
ATOM 840 N N . ALA A 1 106 ? -0.611 -4.766 -4.617 1.00 84.56 106 ALA A N 1
ATOM 841 C CA . ALA A 1 106 ? 0.723 -4.182 -4.776 1.00 84.56 106 ALA A CA 1
ATOM 842 C C . ALA A 1 106 ? 1.438 -4.721 -6.024 1.00 84.56 106 ALA A C 1
ATOM 844 O O . ALA A 1 106 ? 2.044 -3.957 -6.774 1.00 84.56 106 ALA A O 1
ATOM 845 N N . PHE A 1 107 ? 1.313 -6.023 -6.290 1.00 87.44 107 PHE A N 1
ATOM 846 C CA . PHE A 1 107 ? 1.846 -6.651 -7.493 1.00 87.44 107 PHE A CA 1
ATOM 847 C C . PHE A 1 107 ? 1.162 -6.127 -8.762 1.00 87.44 107 PHE A C 1
ATOM 849 O O . PHE A 1 107 ? 1.850 -5.725 -9.697 1.00 87.44 107 PHE A O 1
ATOM 856 N N . ALA A 1 108 ? -0.176 -6.083 -8.795 1.00 87.56 108 ALA A N 1
ATOM 857 C CA . ALA A 1 108 ? -0.931 -5.572 -9.943 1.00 87.56 108 ALA A CA 1
ATOM 858 C C . ALA A 1 108 ? -0.615 -4.096 -10.232 1.00 87.56 108 ALA A C 1
ATOM 860 O O . ALA A 1 108 ? -0.442 -3.704 -11.385 1.00 87.56 108 ALA A O 1
ATOM 861 N N . CYS A 1 109 ? -0.486 -3.295 -9.175 1.00 86.56 109 CYS A N 1
ATOM 862 C CA . CYS A 1 109 ? -0.007 -1.925 -9.227 1.00 86.56 109 CYS A CA 1
ATOM 863 C C . CYS A 1 109 ? 1.384 -1.869 -9.870 1.00 86.56 109 CYS A C 1
ATOM 865 O O . CYS A 1 109 ? 1.528 -1.321 -10.960 1.00 86.56 109 CYS A O 1
ATOM 867 N N . ALA A 1 110 ? 2.391 -2.502 -9.270 1.00 86.81 110 ALA A N 1
ATOM 868 C CA . ALA A 1 110 ? 3.755 -2.479 -9.790 1.00 86.81 110 ALA A CA 1
ATOM 869 C C . ALA A 1 110 ? 3.846 -2.950 -11.253 1.00 86.81 110 ALA A C 1
ATOM 871 O O . ALA A 1 110 ? 4.511 -2.301 -12.058 1.00 86.81 110 ALA A O 1
ATOM 872 N N . ALA A 1 111 ? 3.126 -4.013 -11.620 1.00 88.62 111 ALA A N 1
ATOM 873 C CA . ALA A 1 111 ? 3.046 -4.489 -12.998 1.00 88.62 111 ALA A CA 1
ATOM 874 C C . ALA A 1 111 ? 2.465 -3.433 -13.949 1.00 88.62 111 ALA A C 1
ATOM 876 O O . ALA A 1 111 ? 3.024 -3.187 -15.017 1.00 88.62 111 ALA A O 1
ATOM 877 N N . GLY A 1 112 ? 1.377 -2.773 -13.547 1.00 88.38 112 GLY A N 1
ATOM 878 C CA . GLY A 1 112 ? 0.757 -1.718 -14.337 1.00 88.38 112 GLY A CA 1
ATOM 879 C C . GLY A 1 112 ? 1.622 -0.461 -14.468 1.00 88.38 112 GLY A C 1
ATOM 880 O O . GLY A 1 112 ? 1.599 0.160 -15.525 1.00 88.38 112 GLY A O 1
ATOM 881 N N . LEU A 1 113 ? 2.429 -0.106 -13.459 1.00 86.69 113 LEU A N 1
ATOM 882 C CA . LEU A 1 113 ? 3.394 0.997 -13.590 1.00 86.69 113 LEU A CA 1
ATOM 883 C C . LEU A 1 113 ? 4.569 0.639 -14.494 1.00 86.69 113 LEU A C 1
ATOM 885 O O . LEU A 1 113 ? 4.984 1.483 -15.284 1.00 86.69 113 LEU A O 1
ATOM 889 N N . ILE A 1 114 ? 5.087 -0.589 -14.394 1.00 87.88 114 ILE A N 1
ATOM 890 C CA . ILE A 1 114 ? 6.132 -1.070 -15.306 1.00 87.88 114 ILE A CA 1
ATOM 891 C C . ILE A 1 114 ? 5.622 -0.967 -16.740 1.00 87.88 114 ILE A C 1
ATOM 893 O O . ILE A 1 114 ? 6.326 -0.426 -17.584 1.00 87.88 114 ILE A O 1
ATOM 897 N N . GLU A 1 115 ? 4.391 -1.417 -16.997 1.00 89.25 115 GLU A N 1
ATOM 898 C CA . GLU A 1 115 ? 3.777 -1.350 -18.323 1.00 89.25 115 GLU A CA 1
ATOM 899 C C . GLU A 1 115 ? 3.531 0.095 -18.782 1.00 89.25 115 GLU A C 1
ATOM 901 O O . GLU A 1 115 ? 3.919 0.469 -19.886 1.00 89.25 115 GLU A O 1
ATOM 906 N N . ALA A 1 116 ? 2.976 0.948 -17.918 1.00 89.12 116 ALA A N 1
ATOM 907 C CA . ALA A 1 116 ? 2.791 2.373 -18.198 1.00 89.12 116 ALA A CA 1
ATOM 908 C C . ALA A 1 116 ? 4.123 3.082 -18.515 1.00 89.12 116 ALA A C 1
ATOM 910 O O . ALA A 1 116 ? 4.184 3.945 -19.393 1.00 89.12 116 ALA A O 1
ATOM 911 N N . GLY A 1 117 ? 5.197 2.682 -17.829 1.00 87.50 117 GLY A N 1
ATOM 912 C CA . GLY A 1 117 ? 6.559 3.174 -18.015 1.00 87.50 117 GLY A CA 1
ATOM 913 C C . GLY A 1 117 ? 7.209 2.775 -19.338 1.00 87.50 117 GLY A C 1
ATOM 914 O O . GLY A 1 117 ? 8.254 3.326 -19.667 1.00 87.50 117 GLY A O 1
ATOM 915 N N . ARG A 1 118 ? 6.613 1.849 -20.101 1.00 87.69 118 ARG A N 1
ATOM 916 C CA . ARG A 1 118 ? 7.080 1.482 -21.450 1.00 87.69 118 ARG A CA 1
ATOM 917 C C . ARG A 1 118 ? 6.604 2.442 -22.529 1.00 87.69 118 ARG A C 1
ATOM 919 O O . ARG A 1 118 ? 7.063 2.348 -23.660 1.00 87.69 118 ARG A O 1
ATOM 926 N N . THR A 1 119 ? 5.649 3.308 -22.211 1.00 88.06 119 THR A N 1
ATOM 927 C CA . THR A 1 119 ? 5.157 4.286 -23.176 1.00 88.06 119 THR A CA 1
ATOM 928 C C . THR A 1 119 ? 6.134 5.453 -23.286 1.00 88.06 119 THR A C 1
ATOM 930 O O . THR A 1 119 ? 6.676 5.909 -22.283 1.00 88.06 119 THR A O 1
ATOM 933 N N . ASP A 1 120 ? 6.291 6.010 -24.488 1.00 85.88 120 ASP A N 1
ATOM 934 C CA . ASP A 1 120 ? 7.136 7.198 -24.712 1.00 85.88 120 ASP A CA 1
ATOM 935 C C . ASP A 1 120 ? 6.564 8.471 -24.057 1.00 85.88 120 ASP A C 1
ATOM 937 O O . ASP A 1 120 ? 7.180 9.537 -24.042 1.00 85.88 120 ASP A O 1
ATOM 941 N N . LYS A 1 121 ? 5.339 8.389 -23.529 1.00 88.19 121 LYS A N 1
ATOM 942 C CA . LYS A 1 121 ? 4.608 9.516 -22.961 1.00 88.19 121 LYS A CA 1
ATOM 943 C C . LYS A 1 121 ? 4.878 9.603 -21.466 1.00 88.19 121 LYS A C 1
ATOM 945 O O . LYS A 1 121 ? 4.264 8.890 -20.675 1.00 88.19 121 LYS A O 1
ATOM 950 N N . ALA A 1 122 ? 5.696 10.579 -21.078 1.00 85.25 122 ALA A N 1
ATOM 951 C CA . ALA A 1 122 ? 6.063 10.815 -19.682 1.00 85.25 122 ALA A CA 1
ATOM 952 C C . ALA A 1 122 ? 4.863 10.914 -18.719 1.00 85.25 122 ALA A C 1
ATOM 954 O O . ALA A 1 122 ? 4.987 10.506 -17.575 1.00 85.25 122 ALA A O 1
ATOM 955 N N . TRP A 1 123 ? 3.694 11.407 -19.152 1.00 87.31 123 TRP A N 1
ATOM 956 C CA . TRP A 1 123 ? 2.517 11.564 -18.282 1.00 87.31 123 TRP A CA 1
ATOM 957 C C . TRP A 1 123 ? 1.782 10.248 -17.953 1.00 87.31 123 TRP A C 1
ATOM 959 O O . TRP A 1 123 ? 1.031 10.199 -16.977 1.00 87.31 123 TRP A O 1
ATOM 969 N N . VAL A 1 124 ? 1.972 9.179 -18.735 1.00 89.38 124 VAL A N 1
ATOM 970 C CA . VAL A 1 124 ? 1.187 7.934 -18.617 1.00 89.38 124 VAL A CA 1
ATOM 971 C C . VAL A 1 124 ? 1.420 7.207 -17.281 1.00 89.38 124 VAL A C 1
ATOM 973 O O . VAL A 1 124 ? 0.423 6.852 -16.648 1.00 89.38 124 VAL A O 1
ATOM 976 N N . PRO A 1 125 ? 2.660 7.048 -16.771 1.00 85.44 125 PRO A N 1
ATOM 977 C CA . PRO A 1 125 ? 2.905 6.520 -15.424 1.00 85.44 125 PRO A CA 1
ATOM 978 C C . PRO A 1 125 ? 2.175 7.288 -14.313 1.00 85.44 125 PRO A C 1
ATOM 980 O O . PRO A 1 125 ? 1.623 6.679 -13.399 1.00 85.44 125 PRO A O 1
ATOM 983 N N . TYR A 1 126 ? 2.105 8.618 -14.410 1.00 84.94 126 TYR A N 1
ATOM 984 C CA . TYR A 1 126 ? 1.410 9.453 -13.425 1.00 84.94 126 TYR A CA 1
ATOM 985 C C . TYR A 1 126 ? -0.098 9.233 -13.457 1.00 84.94 126 TYR A C 1
ATOM 987 O O . TYR A 1 126 ? -0.723 9.083 -12.408 1.00 84.94 126 TYR A O 1
ATOM 995 N N . ALA A 1 127 ? -0.684 9.181 -14.655 1.00 88.06 127 ALA A N 1
ATOM 996 C CA . ALA A 1 127 ? -2.103 8.895 -14.819 1.00 88.06 127 ALA A CA 1
ATOM 997 C C . ALA A 1 127 ? -2.452 7.483 -14.328 1.00 88.06 127 ALA A C 1
ATOM 999 O O . ALA A 1 127 ? -3.473 7.307 -13.663 1.00 88.06 127 ALA A O 1
ATOM 1000 N N . ALA A 1 128 ? -1.588 6.497 -14.593 1.00 88.00 128 ALA A N 1
ATOM 1001 C CA . ALA A 1 128 ? -1.739 5.142 -14.077 1.00 88.00 128 ALA A CA 1
ATOM 1002 C C . ALA A 1 128 ? -1.713 5.134 -12.540 1.00 88.00 128 ALA A C 1
ATOM 1004 O O . ALA A 1 128 ? -2.665 4.661 -11.920 1.00 88.00 128 ALA A O 1
ATOM 1005 N N . ALA A 1 129 ? -0.695 5.743 -11.923 1.00 85.56 129 ALA A N 1
ATOM 1006 C CA . ALA A 1 129 ? -0.584 5.847 -10.469 1.00 85.56 129 ALA A CA 1
ATOM 1007 C C . ALA A 1 129 ? -1.802 6.553 -9.843 1.00 85.56 129 ALA A C 1
ATOM 1009 O O . ALA A 1 129 ? -2.393 6.033 -8.895 1.00 85.56 129 ALA A O 1
ATOM 1010 N N . ALA A 1 130 ? -2.231 7.688 -10.408 1.00 86.56 130 ALA A N 1
ATOM 1011 C CA . ALA A 1 130 ? -3.418 8.417 -9.964 1.00 86.56 130 ALA A CA 1
ATOM 1012 C C . ALA A 1 130 ? -4.686 7.555 -10.060 1.00 86.56 130 ALA A C 1
ATOM 1014 O O . ALA A 1 130 ? -5.449 7.453 -9.099 1.00 86.56 130 ALA A O 1
ATOM 1015 N N . GLY A 1 131 ? -4.898 6.903 -11.206 1.00 88.38 131 GLY A N 1
ATOM 1016 C CA . GLY A 1 131 ? -6.040 6.025 -11.445 1.00 88.38 131 GLY A CA 1
ATOM 1017 C C . GLY A 1 131 ? -6.071 4.842 -10.479 1.00 88.38 131 GLY A C 1
ATOM 1018 O O . GLY A 1 131 ? -7.125 4.513 -9.939 1.00 88.38 131 GLY A O 1
ATOM 1019 N N . MET A 1 132 ? -4.912 4.252 -10.187 1.00 87.69 132 MET A N 1
ATOM 1020 C CA . MET A 1 132 ? -4.780 3.181 -9.204 1.00 87.69 132 MET A CA 1
ATOM 1021 C C . MET A 1 132 ? -5.075 3.681 -7.784 1.00 87.69 132 MET A C 1
ATOM 1023 O O . MET A 1 132 ? -5.857 3.043 -7.088 1.00 87.69 132 MET A O 1
ATOM 1027 N N . MET A 1 133 ? -4.553 4.836 -7.356 1.00 85.81 133 MET A N 1
ATOM 1028 C CA . MET A 1 133 ? -4.883 5.427 -6.045 1.00 85.81 133 MET A CA 1
ATOM 1029 C C . MET A 1 133 ? -6.385 5.709 -5.899 1.00 85.81 133 MET A C 1
ATOM 1031 O O . MET A 1 133 ? -6.988 5.372 -4.878 1.00 85.81 133 MET A O 1
ATOM 1035 N N . LEU A 1 134 ? -7.013 6.273 -6.935 1.00 87.12 134 LEU A N 1
ATOM 1036 C CA . LEU A 1 134 ? -8.460 6.494 -6.974 1.00 87.12 134 LEU A CA 1
ATOM 1037 C C . LEU A 1 134 ? -9.232 5.176 -6.891 1.00 87.12 134 LEU A C 1
ATOM 1039 O O . LEU A 1 134 ? -10.192 5.075 -6.127 1.00 87.12 134 LEU A O 1
ATOM 1043 N N . LEU A 1 135 ? -8.789 4.148 -7.619 1.00 87.38 135 LEU A N 1
ATOM 1044 C CA . LEU A 1 135 ? -9.382 2.820 -7.549 1.00 87.38 135 LEU A CA 1
ATOM 1045 C C . LEU A 1 135 ? -9.326 2.268 -6.120 1.00 87.38 135 LEU A C 1
ATOM 1047 O O . LEU A 1 135 ? -10.351 1.796 -5.638 1.00 87.38 135 LEU A O 1
ATOM 1051 N N . LEU A 1 136 ? -8.195 2.389 -5.413 1.00 85.56 136 LEU A N 1
ATOM 1052 C CA . LEU A 1 136 ? -8.065 1.955 -4.012 1.00 85.56 136 LEU A CA 1
ATOM 1053 C C . LEU A 1 136 ? -9.049 2.660 -3.086 1.00 85.56 136 LEU A C 1
ATOM 1055 O O . LEU A 1 136 ? -9.703 2.005 -2.272 1.00 85.56 136 LEU A O 1
ATOM 1059 N N . LEU A 1 137 ? -9.215 3.974 -3.244 1.00 84.69 137 LEU A N 1
ATOM 1060 C CA . LEU A 1 137 ? -10.210 4.731 -2.484 1.00 84.69 137 LEU A CA 1
ATOM 1061 C C . LEU A 1 137 ? -11.634 4.222 -2.745 1.00 84.69 137 LEU A C 1
ATOM 1063 O O . LEU A 1 137 ? -12.418 4.096 -1.799 1.00 84.69 137 LEU A O 1
ATOM 1067 N N . LEU A 1 138 ? -11.960 3.896 -4.000 1.00 87.19 138 LEU A N 1
ATOM 1068 C CA . LEU A 1 138 ? -13.271 3.369 -4.392 1.00 87.19 138 LEU A CA 1
ATOM 1069 C C . LEU A 1 138 ? -13.516 1.962 -3.832 1.00 87.19 138 LEU A C 1
ATOM 1071 O O . LEU A 1 138 ? -14.596 1.687 -3.301 1.00 87.19 138 LEU A O 1
ATOM 1075 N N . ILE A 1 139 ? -12.517 1.078 -3.902 1.00 87.12 139 ILE A N 1
ATOM 1076 C CA . ILE A 1 139 ? -12.656 -0.319 -3.475 1.00 87.12 139 ILE A CA 1
ATOM 1077 C C . ILE A 1 139 ? -12.371 -0.537 -1.983 1.00 87.12 139 ILE A C 1
ATOM 1079 O O . ILE A 1 139 ? -12.559 -1.648 -1.496 1.00 87.12 139 ILE A O 1
ATOM 1083 N N . ARG A 1 140 ? -11.997 0.481 -1.196 1.00 86.50 140 ARG A N 1
ATOM 1084 C CA . ARG A 1 140 ? -11.652 0.277 0.228 1.00 86.50 140 ARG A CA 1
ATOM 1085 C C . ARG A 1 140 ? -12.749 -0.436 1.027 1.00 86.50 140 ARG A C 1
ATOM 1087 O O . ARG A 1 140 ? -12.464 -1.284 1.864 1.00 86.50 140 ARG A O 1
ATOM 1094 N N . LYS A 1 141 ? -14.022 -0.105 0.770 1.00 84.94 141 LYS A N 1
ATOM 1095 C CA . LYS A 1 141 ? -15.171 -0.683 1.489 1.00 84.94 141 LYS A CA 1
ATOM 1096 C C . LYS A 1 141 ? -15.315 -2.184 1.215 1.00 84.94 141 LYS A C 1
ATOM 1098 O O . LYS A 1 141 ? -15.414 -2.936 2.188 1.00 84.94 141 LYS A O 1
ATOM 1103 N N . PRO A 1 142 ? -15.319 -2.647 -0.052 1.00 86.88 142 PRO A N 1
ATOM 1104 C CA . PRO A 1 142 ? -15.288 -4.078 -0.318 1.00 86.88 142 PRO A CA 1
ATOM 1105 C C . PRO A 1 142 ? -14.014 -4.742 0.215 1.00 86.88 142 PRO A C 1
ATOM 1107 O O . PRO A 1 142 ? -14.125 -5.822 0.789 1.00 86.88 142 PRO A O 1
ATOM 1110 N N . LEU A 1 143 ? -12.840 -4.098 0.143 1.00 86.56 143 LEU A N 1
ATOM 1111 C CA . LEU A 1 143 ? -11.608 -4.655 0.724 1.00 86.56 143 LEU A CA 1
ATOM 1112 C C . LEU A 1 143 ? -11.731 -4.864 2.243 1.00 86.56 143 LEU A C 1
ATOM 1114 O O . LEU A 1 143 ? -11.386 -5.932 2.746 1.00 86.56 143 LEU A O 1
ATOM 1118 N N . HIS A 1 144 ? -12.295 -3.898 2.974 1.00 85.81 144 HIS A N 1
ATOM 1119 C CA . HIS A 1 144 ? -12.565 -4.027 4.411 1.00 85.81 144 HIS A CA 1
ATOM 1120 C C . HIS A 1 144 ? -13.456 -5.220 4.714 1.00 85.81 144 HIS A C 1
ATOM 1122 O O . HIS A 1 144 ? -13.197 -5.980 5.649 1.00 85.81 144 HIS A O 1
ATOM 1128 N N . TRP A 1 145 ? -14.504 -5.405 3.918 1.00 87.00 145 TRP A N 1
ATOM 1129 C CA . TRP A 1 145 ? -15.392 -6.542 4.081 1.00 87.00 145 TRP A CA 1
ATOM 1130 C C . TRP A 1 145 ? -14.683 -7.876 3.817 1.00 87.00 145 TRP A C 1
ATOM 1132 O O . TRP A 1 145 ? -14.873 -8.812 4.588 1.00 87.00 145 TRP A O 1
ATOM 1142 N N . VAL A 1 146 ? -13.820 -7.956 2.800 1.00 87.94 146 VAL A N 1
ATOM 1143 C CA . VAL A 1 146 ? -13.027 -9.162 2.502 1.00 87.94 146 VAL A CA 1
ATOM 1144 C C . VAL A 1 146 ? -12.075 -9.505 3.652 1.00 87.94 146 VAL A C 1
ATOM 1146 O O . VAL A 1 146 ? -12.000 -10.664 4.059 1.00 87.94 146 VAL A O 1
ATOM 1149 N N . ILE A 1 147 ? -11.382 -8.510 4.211 1.00 86.25 147 ILE A N 1
ATOM 1150 C CA . ILE A 1 147 ? -10.415 -8.719 5.299 1.00 86.25 147 ILE A CA 1
ATOM 1151 C C . ILE A 1 147 ? -11.138 -9.140 6.583 1.00 86.25 147 ILE A C 1
ATOM 1153 O O . ILE A 1 147 ? -10.875 -10.211 7.136 1.00 86.25 147 ILE A O 1
ATOM 1157 N N . THR A 1 148 ? -12.104 -8.334 7.020 1.00 85.69 148 THR A N 1
ATOM 1158 C CA . THR A 1 148 ? -12.734 -8.484 8.342 1.00 85.69 148 THR A CA 1
ATOM 1159 C C . THR A 1 148 ? -13.903 -9.467 8.363 1.00 85.69 148 THR A C 1
ATOM 1161 O O . THR A 1 148 ? -14.303 -9.951 9.422 1.00 85.69 148 THR A O 1
ATOM 1164 N N . GLY A 1 149 ? -14.511 -9.750 7.208 1.00 86.25 149 GLY A N 1
ATOM 1165 C CA . GLY A 1 149 ? -15.803 -10.434 7.109 1.00 86.25 149 GLY A CA 1
ATOM 1166 C C . GLY A 1 149 ? -16.987 -9.602 7.621 1.00 86.25 149 GLY A C 1
ATOM 1167 O O . GLY A 1 149 ? -18.107 -10.112 7.687 1.00 86.25 149 GLY A O 1
ATOM 1168 N N . ARG A 1 150 ? -16.775 -8.333 7.999 1.00 85.69 150 ARG A N 1
ATOM 1169 C CA . ARG A 1 150 ? -17.797 -7.449 8.575 1.00 85.69 150 ARG A CA 1
ATOM 1170 C C . ARG A 1 150 ? -18.148 -6.334 7.602 1.00 85.69 150 ARG A C 1
ATOM 1172 O O . ARG A 1 150 ? -17.284 -5.757 6.941 1.00 85.69 150 ARG A O 1
ATOM 1179 N N . ARG A 1 151 ? -19.444 -6.025 7.496 1.00 82.50 151 ARG A N 1
ATOM 1180 C CA . ARG A 1 151 ? -19.889 -4.869 6.710 1.00 82.50 151 ARG A CA 1
ATOM 1181 C C . ARG A 1 151 ? -19.363 -3.605 7.372 1.00 82.50 151 ARG A C 1
ATOM 1183 O O . ARG A 1 151 ? -19.619 -3.359 8.546 1.00 82.50 151 ARG A O 1
ATOM 1190 N N . TYR A 1 152 ? -18.651 -2.812 6.591 1.00 77.38 152 TYR A N 1
ATOM 1191 C CA . TYR A 1 152 ? -18.112 -1.545 7.038 1.00 77.38 152 TYR A CA 1
ATOM 1192 C C . TYR A 1 152 ? -19.249 -0.527 7.227 1.00 77.38 152 TYR A C 1
ATOM 1194 O O . TYR A 1 152 ? -19.936 -0.161 6.269 1.00 77.38 152 TYR A O 1
ATOM 1202 N N . LYS A 1 153 ? -19.465 -0.084 8.470 1.00 76.31 153 LYS A N 1
ATOM 1203 C CA . LYS A 1 153 ? -20.436 0.961 8.818 1.00 76.31 153 LYS A CA 1
ATOM 1204 C C . LYS A 1 153 ? -19.710 2.300 8.935 1.00 76.31 153 LYS A C 1
ATOM 1206 O O . LYS A 1 153 ? -19.245 2.666 10.004 1.00 76.31 153 LYS A O 1
ATOM 1211 N N . SER A 1 154 ? -19.619 3.045 7.837 1.00 71.69 154 SER A N 1
ATOM 1212 C CA . SER A 1 154 ? -19.147 4.435 7.904 1.00 71.69 154 SER A CA 1
ATOM 1213 C C . SER A 1 154 ? -20.275 5.304 8.460 1.00 71.69 154 SER A C 1
ATOM 1215 O O . SER A 1 154 ? -21.334 5.416 7.845 1.00 71.69 154 SER A O 1
ATOM 1217 N N . LYS A 1 155 ? -20.058 5.888 9.644 1.00 65.94 155 LYS A N 1
ATOM 1218 C CA . LYS A 1 155 ? -20.999 6.836 10.265 1.00 65.94 155 LYS A CA 1
ATOM 1219 C C . LYS A 1 155 ? -20.857 8.263 9.731 1.00 65.94 155 LYS A C 1
ATOM 1221 O O . LYS A 1 155 ? -21.793 9.042 9.836 1.00 65.94 155 LYS A O 1
ATOM 1226 N N . GLU A 1 156 ? -19.737 8.599 9.098 1.00 61.53 156 GLU A N 1
ATOM 1227 C CA . GLU A 1 156 ? -19.466 9.970 8.659 1.00 61.53 156 GLU A CA 1
ATOM 1228 C C . GLU A 1 156 ? -19.411 10.121 7.137 1.00 61.53 156 GLU A C 1
ATOM 1230 O O . GLU A 1 156 ? -18.612 9.477 6.448 1.00 61.53 156 GLU A O 1
ATOM 1235 N N . LYS A 1 157 ? -20.216 11.065 6.643 1.00 61.06 157 LYS A N 1
ATOM 1236 C CA . LYS A 1 157 ? -20.079 11.724 5.341 1.00 61.06 157 LYS A CA 1
ATOM 1237 C C . LYS A 1 157 ? -19.656 13.178 5.572 1.00 61.06 157 LYS A C 1
ATOM 1239 O O . LYS A 1 157 ? -20.434 14.091 5.322 1.00 61.06 157 LYS A O 1
ATOM 1244 N N . THR A 1 158 ? -18.465 13.414 6.115 1.00 72.31 158 THR A N 1
ATOM 1245 C CA . THR A 1 158 ? -17.978 14.786 6.307 1.00 72.31 158 THR A CA 1
ATOM 1246 C C . THR A 1 158 ? -17.201 15.262 5.070 1.00 72.31 158 THR A C 1
ATOM 1248 O O . THR A 1 158 ? -16.351 14.519 4.571 1.00 72.31 158 THR A O 1
ATOM 1251 N N . PRO A 1 159 ? -17.445 16.490 4.563 1.00 77.06 159 PRO A N 1
ATOM 1252 C CA . PRO A 1 159 ? -16.660 17.110 3.484 1.00 77.06 159 PRO A CA 1
ATOM 1253 C C . PRO A 1 159 ? -15.144 17.066 3.734 1.00 77.06 159 PRO A C 1
ATOM 1255 O O . PRO A 1 159 ? -14.358 16.898 2.805 1.00 77.06 159 PRO A O 1
ATOM 1258 N N . ALA A 1 160 ? -14.738 17.108 5.006 1.00 72.44 160 ALA A N 1
ATOM 1259 C CA . ALA A 1 160 ? -13.353 16.964 5.442 1.00 72.44 160 ALA A CA 1
ATOM 1260 C C . ALA A 1 160 ? -12.687 15.661 4.957 1.00 72.44 160 ALA A C 1
ATOM 1262 O O . ALA A 1 160 ? -11.520 15.679 4.578 1.00 72.44 160 ALA A O 1
ATOM 1263 N N . ARG A 1 161 ? -13.420 14.538 4.898 1.00 73.69 161 ARG A N 1
ATOM 1264 C CA . ARG A 1 161 ? -12.879 13.255 4.408 1.00 73.69 161 ARG A CA 1
ATOM 1265 C C . ARG A 1 161 ? -12.547 13.306 2.919 1.00 73.69 161 ARG A C 1
ATOM 1267 O O . ARG A 1 161 ? -11.539 12.744 2.492 1.00 73.69 161 ARG A O 1
ATOM 1274 N N . PHE A 1 162 ? -13.394 13.971 2.134 1.00 80.69 162 PHE A N 1
ATOM 1275 C CA . PHE A 1 162 ? -13.155 14.162 0.707 1.00 80.69 162 PHE A CA 1
ATO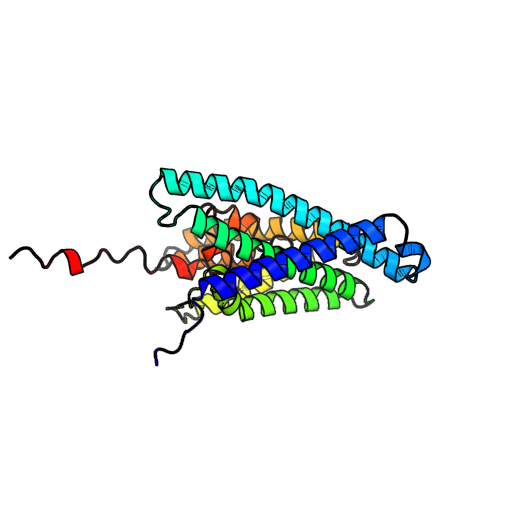M 1276 C C . PHE A 1 162 ? -11.930 15.051 0.481 1.00 80.69 162 PHE A C 1
ATOM 1278 O O . PHE A 1 162 ? -11.019 14.653 -0.240 1.00 80.69 162 PHE A O 1
ATOM 1285 N N . ILE A 1 163 ? -11.867 16.193 1.175 1.00 80.06 163 ILE A N 1
ATOM 1286 C CA . ILE A 1 163 ? -10.729 17.120 1.105 1.00 80.06 163 ILE A CA 1
ATOM 1287 C C . ILE A 1 163 ? -9.433 16.414 1.515 1.00 80.06 163 ILE A C 1
ATOM 1289 O O . ILE A 1 163 ? -8.436 16.517 0.810 1.00 80.06 163 ILE A O 1
ATOM 1293 N N . GLY A 1 164 ? -9.449 15.636 2.600 1.00 78.12 164 GLY A N 1
ATOM 1294 C CA . GLY A 1 164 ? -8.267 14.903 3.046 1.00 78.12 164 GLY A CA 1
ATOM 1295 C C . GLY A 1 164 ? -7.801 13.834 2.057 1.00 78.12 164 GLY A C 1
ATOM 1296 O O . GLY A 1 164 ? -6.605 13.702 1.819 1.00 78.12 164 GLY A O 1
ATOM 1297 N N . SER A 1 165 ? -8.736 13.128 1.412 1.00 81.56 165 SER A N 1
ATOM 1298 C CA . SER A 1 165 ? -8.404 12.161 0.353 1.00 81.56 165 SER A CA 1
ATOM 1299 C C . SER A 1 165 ? -7.816 12.852 -0.881 1.00 81.56 165 SER A C 1
ATOM 1301 O O . SER A 1 165 ? -6.872 12.342 -1.479 1.00 81.56 165 SER A O 1
ATOM 1303 N N . LEU A 1 166 ? -8.343 14.027 -1.244 1.00 83.69 166 LEU A N 1
ATOM 1304 C CA . LEU A 1 166 ? -7.837 14.828 -2.357 1.00 83.69 166 LEU A CA 1
ATOM 1305 C C . LEU A 1 166 ? -6.427 15.360 -2.072 1.00 83.69 166 LEU A C 1
ATOM 1307 O O . LEU A 1 166 ? -5.546 15.221 -2.914 1.00 83.69 166 LEU A O 1
ATOM 1311 N N . LEU A 1 167 ? -6.194 15.910 -0.877 1.00 79.94 167 LEU A N 1
ATOM 1312 C CA . LEU A 1 167 ? -4.866 16.350 -0.444 1.00 79.94 167 LEU A CA 1
ATOM 1313 C C . LEU A 1 167 ? -3.873 15.188 -0.446 1.00 79.94 167 LEU A C 1
ATOM 1315 O O . LEU A 1 167 ? -2.756 15.343 -0.928 1.00 79.94 167 LEU A O 1
ATOM 1319 N N . ALA A 1 168 ? -4.294 14.012 0.024 1.00 80.50 168 ALA A N 1
ATOM 1320 C CA . ALA A 1 168 ? -3.448 12.831 0.034 1.00 80.50 168 ALA A CA 1
ATOM 1321 C C . ALA A 1 168 ? -3.082 12.341 -1.375 1.00 80.50 168 ALA A C 1
ATOM 1323 O O . ALA A 1 168 ? -1.940 11.950 -1.620 1.00 80.50 168 ALA A O 1
ATOM 1324 N N . LEU A 1 169 ? -4.031 12.394 -2.311 1.00 83.25 169 LEU A N 1
ATOM 1325 C CA . LEU A 1 169 ? -3.787 12.089 -3.718 1.00 83.25 169 LEU A CA 1
ATOM 1326 C C . LEU A 1 169 ? -2.787 13.081 -4.327 1.00 83.25 169 LEU A C 1
ATOM 1328 O O . LEU A 1 169 ? -1.774 12.665 -4.881 1.00 83.25 169 LEU A O 1
ATOM 1332 N N . LEU A 1 170 ? -3.042 14.386 -4.184 1.00 83.62 170 LEU A N 1
ATOM 1333 C CA . LEU A 1 170 ? -2.173 15.441 -4.714 1.00 83.62 170 LEU A CA 1
ATOM 1334 C C . LEU A 1 170 ? -0.758 15.354 -4.135 1.00 83.62 170 LEU A C 1
ATOM 1336 O O . LEU A 1 170 ? 0.216 15.509 -4.866 1.00 83.62 170 LEU A O 1
ATOM 1340 N N . TRP A 1 171 ? -0.639 15.049 -2.843 1.00 83.06 171 TRP A N 1
ATOM 1341 C CA . TRP A 1 171 ? 0.647 14.888 -2.175 1.00 83.06 171 TRP A CA 1
ATOM 1342 C C . TRP A 1 171 ? 1.443 13.697 -2.716 1.00 83.06 171 TRP A C 1
ATOM 1344 O O . TRP A 1 171 ? 2.636 13.824 -2.985 1.00 83.06 171 TRP A O 1
ATOM 1354 N N . ASN A 1 172 ? 0.793 12.552 -2.942 1.00 80.88 172 ASN A N 1
ATOM 1355 C CA . ASN A 1 172 ? 1.457 11.398 -3.548 1.00 80.88 172 ASN A CA 1
ATOM 1356 C C . ASN A 1 172 ? 1.857 11.663 -5.009 1.00 80.88 172 ASN A C 1
ATOM 1358 O O . ASN A 1 172 ? 2.938 11.256 -5.429 1.00 80.88 172 ASN A O 1
ATOM 1362 N N . LEU A 1 173 ? 1.044 12.397 -5.777 1.00 83.50 173 LEU A N 1
ATOM 1363 C CA . LEU A 1 173 ? 1.410 12.809 -7.137 1.00 83.50 173 LEU A CA 1
ATOM 1364 C C . LEU A 1 173 ? 2.596 13.779 -7.149 1.00 83.50 173 LEU A C 1
ATOM 1366 O O . LEU A 1 173 ? 3.481 13.644 -7.990 1.00 83.50 173 LEU A O 1
ATOM 1370 N N . MET A 1 174 ? 2.657 14.701 -6.186 1.00 83.56 174 MET A N 1
ATOM 1371 C CA . MET A 1 174 ? 3.822 15.564 -5.990 1.00 83.56 174 MET A CA 1
ATOM 1372 C C . MET A 1 174 ? 5.066 14.738 -5.642 1.00 83.56 174 MET A C 1
ATOM 1374 O O . MET A 1 174 ? 6.121 14.948 -6.228 1.00 83.56 174 MET A O 1
ATOM 1378 N N . GLY A 1 175 ? 4.944 13.760 -4.739 1.00 78.44 175 GLY A N 1
ATOM 1379 C CA . GLY A 1 175 ? 6.030 12.834 -4.413 1.00 78.44 175 GLY A CA 1
ATOM 1380 C C . GLY A 1 175 ? 6.535 12.077 -5.643 1.00 78.44 175 GLY A C 1
ATOM 1381 O O . GLY A 1 175 ? 7.738 12.029 -5.878 1.00 78.44 175 GLY A O 1
ATOM 1382 N N . LEU A 1 176 ? 5.623 11.567 -6.477 1.00 80.25 176 LEU A N 1
ATOM 1383 C CA . LEU A 1 176 ? 5.959 10.905 -7.743 1.00 80.25 176 LEU A CA 1
ATOM 1384 C C . LEU A 1 176 ? 6.755 11.821 -8.671 1.00 80.25 176 LEU A C 1
ATOM 1386 O O . LEU A 1 176 ? 7.766 11.416 -9.240 1.00 80.25 176 LEU A O 1
ATOM 1390 N N . TYR A 1 177 ? 6.285 13.059 -8.805 1.00 83.94 177 TYR A N 1
ATOM 1391 C CA . TYR A 1 177 ? 6.910 14.079 -9.629 1.00 83.94 177 TYR A CA 1
ATOM 1392 C C . TYR A 1 177 ? 8.317 14.428 -9.133 1.00 83.94 177 TYR A C 1
ATOM 1394 O O . TYR A 1 177 ? 9.253 14.455 -9.927 1.00 83.94 177 TYR A O 1
ATOM 1402 N N . LEU A 1 178 ? 8.497 14.608 -7.822 1.00 80.56 178 LEU A N 1
ATOM 1403 C CA . LEU A 1 178 ? 9.805 14.878 -7.223 1.00 80.56 178 LEU A CA 1
ATOM 1404 C C . LEU A 1 178 ? 10.786 13.720 -7.426 1.00 80.56 178 LEU A C 1
ATOM 1406 O O . LEU A 1 178 ? 11.944 13.963 -7.753 1.00 80.56 178 LEU A O 1
ATOM 1410 N N . VAL A 1 179 ? 10.338 12.467 -7.288 1.00 77.06 179 VAL A N 1
ATOM 1411 C CA . VAL A 1 179 ? 11.202 11.309 -7.571 1.00 77.06 179 VAL A CA 1
ATOM 1412 C C . VAL A 1 179 ? 11.645 11.301 -9.029 1.00 77.06 179 VAL A C 1
ATOM 1414 O O . VAL A 1 179 ? 12.815 11.055 -9.307 1.00 77.06 179 VAL A O 1
ATOM 1417 N N . ASN A 1 180 ? 10.738 11.616 -9.953 1.00 79.44 180 ASN A N 1
ATOM 1418 C CA . ASN A 1 180 ? 11.075 11.693 -11.367 1.00 79.44 180 ASN A CA 1
ATOM 1419 C C . ASN A 1 180 ? 12.078 12.817 -11.675 1.00 79.44 180 ASN A C 1
ATOM 1421 O O . ASN A 1 180 ? 12.952 12.633 -12.512 1.00 79.44 180 ASN A O 1
ATOM 1425 N N . LEU A 1 181 ? 11.992 13.960 -10.984 1.00 81.56 181 LEU A N 1
ATOM 1426 C CA . LEU A 1 181 ? 12.971 15.045 -11.124 1.00 81.56 181 LEU A CA 1
ATOM 1427 C C . LEU A 1 181 ? 14.365 14.660 -10.615 1.00 81.56 181 LEU A C 1
ATOM 1429 O O . LEU A 1 181 ? 15.365 15.076 -11.188 1.00 81.56 181 LEU A O 1
ATOM 1433 N N . LEU A 1 182 ? 14.445 13.868 -9.543 1.00 74.69 182 LEU A N 1
ATOM 1434 C CA . LEU A 1 182 ? 15.721 13.423 -8.969 1.00 74.69 182 LEU A CA 1
ATOM 1435 C C . LEU A 1 182 ? 16.412 12.340 -9.808 1.00 74.69 182 LEU A C 1
ATOM 1437 O O . LEU A 1 182 ? 17.579 12.016 -9.568 1.00 74.69 182 LEU A O 1
ATOM 1441 N N . HIS A 1 183 ? 15.704 11.757 -10.771 1.00 70.38 183 HIS A N 1
ATOM 1442 C CA . HIS A 1 183 ? 16.216 10.641 -11.540 1.00 70.38 183 HIS A CA 1
ATOM 1443 C C . HIS A 1 183 ? 15.878 10.771 -13.024 1.00 70.38 183 HIS A C 1
ATOM 1445 O O . HIS A 1 183 ? 15.082 10.017 -13.572 1.00 70.38 183 HIS A O 1
ATOM 1451 N N . GLU A 1 184 ? 16.606 11.669 -13.697 1.00 65.50 184 GLU A N 1
ATOM 1452 C CA . GLU A 1 184 ? 16.629 11.796 -15.164 1.00 65.50 184 GLU A CA 1
ATOM 1453 C C . GLU A 1 184 ? 16.962 10.473 -15.892 1.00 65.50 184 GLU A C 1
ATOM 1455 O O . GLU A 1 184 ? 16.773 10.383 -17.102 1.00 65.50 184 GLU A O 1
ATOM 1460 N N . GLN A 1 185 ? 17.435 9.432 -15.182 1.00 56.44 185 GLN A N 1
ATOM 1461 C CA . GLN A 1 185 ? 17.886 8.167 -15.776 1.00 56.44 185 GLN A CA 1
ATOM 1462 C C . GLN A 1 185 ? 17.219 6.876 -15.273 1.00 56.44 185 GLN A C 1
ATOM 1464 O O . GLN A 1 185 ? 17.411 5.843 -15.917 1.00 56.44 185 GLN A O 1
ATOM 1469 N N . THR A 1 186 ? 16.415 6.868 -14.197 1.00 58.16 186 THR A N 1
ATOM 1470 C CA . THR A 1 186 ? 15.617 5.660 -13.906 1.00 58.16 186 THR A CA 1
ATOM 1471 C C . THR A 1 186 ? 14.228 5.804 -14.451 1.00 58.16 186 THR A C 1
ATOM 1473 O O . THR A 1 186 ? 13.374 6.530 -13.949 1.00 58.16 186 THR A O 1
ATOM 1476 N N . SER A 1 187 ? 13.978 5.003 -15.450 1.00 65.06 187 SER A N 1
ATOM 1477 C CA . SER A 1 187 ? 12.653 4.803 -15.949 1.00 65.06 187 SER A CA 1
ATOM 1478 C C . SER A 1 187 ? 11.788 3.966 -15.007 1.00 65.06 187 SER A C 1
ATOM 1480 O O . SER A 1 187 ? 12.216 2.980 -14.390 1.00 65.06 187 SER A O 1
ATOM 1482 N N . PHE A 1 188 ? 10.503 4.303 -14.996 1.00 69.38 188 PHE A N 1
ATOM 1483 C CA . PHE A 1 188 ? 9.436 3.504 -14.397 1.00 69.38 188 PHE A CA 1
ATOM 1484 C C . PHE A 1 188 ? 9.357 2.066 -14.950 1.00 69.38 188 PHE A C 1
ATOM 1486 O O . PHE A 1 188 ? 8.693 1.227 -14.349 1.00 69.38 188 PHE A O 1
ATOM 1493 N N . PHE A 1 189 ? 10.048 1.753 -16.056 1.00 79.06 189 PHE A N 1
ATOM 1494 C CA . PHE A 1 189 ? 10.058 0.420 -16.667 1.00 79.06 189 PHE A CA 1
ATOM 1495 C C . PHE A 1 189 ? 10.940 -0.611 -15.947 1.00 79.06 189 PHE A C 1
ATOM 1497 O O . PHE A 1 189 ? 10.970 -1.766 -16.363 1.00 79.06 189 PHE A O 1
ATOM 1504 N N . SER A 1 190 ? 11.657 -0.235 -14.883 1.00 80.94 190 SER A N 1
ATOM 1505 C CA . SER A 1 190 ? 12.561 -1.137 -14.160 1.00 80.94 190 SER A CA 1
ATOM 1506 C C . SER A 1 190 ? 12.132 -1.371 -12.713 1.00 80.94 190 SER A C 1
ATOM 1508 O O . SER A 1 190 ? 11.601 -0.475 -12.065 1.00 80.94 190 SER A O 1
ATOM 1510 N N . THR A 1 191 ? 12.443 -2.547 -12.151 1.00 79.19 191 THR A N 1
ATOM 1511 C CA . THR A 1 191 ? 12.255 -2.825 -10.711 1.00 79.19 191 THR A CA 1
ATOM 1512 C C . THR A 1 191 ? 12.881 -1.742 -9.841 1.00 79.19 191 THR A C 1
ATOM 1514 O O . THR A 1 191 ? 12.245 -1.284 -8.900 1.00 79.19 191 THR A O 1
ATOM 1517 N N . ALA A 1 192 ? 14.108 -1.320 -10.164 1.00 79.56 192 ALA A N 1
ATOM 1518 C CA . ALA A 1 192 ? 14.811 -0.276 -9.428 1.00 79.56 192 ALA A CA 1
ATOM 1519 C C . ALA A 1 192 ? 14.034 1.047 -9.451 1.00 79.56 192 ALA A C 1
ATOM 1521 O O . ALA A 1 192 ? 13.866 1.662 -8.404 1.00 79.56 192 ALA A O 1
ATOM 1522 N N . GLY A 1 193 ? 13.489 1.429 -10.611 1.00 79.25 193 GLY A N 1
ATOM 1523 C CA . GLY A 1 193 ? 12.631 2.603 -10.752 1.00 79.25 193 GLY A CA 1
ATOM 1524 C C . GLY A 1 193 ? 11.380 2.514 -9.881 1.00 79.25 193 GLY A C 1
ATOM 1525 O O . GLY A 1 193 ? 11.102 3.434 -9.118 1.00 79.25 193 GLY A O 1
ATOM 1526 N N . VAL A 1 194 ? 10.656 1.387 -9.905 1.00 78.69 194 VAL A N 1
ATOM 1527 C CA . VAL A 1 194 ? 9.445 1.246 -9.074 1.00 78.69 194 VAL A CA 1
ATOM 1528 C C . VAL A 1 194 ? 9.782 1.249 -7.572 1.00 78.69 194 VAL A C 1
ATOM 1530 O O . VAL A 1 194 ? 9.069 1.865 -6.782 1.00 78.69 194 VAL A O 1
ATOM 1533 N N . VAL A 1 195 ? 10.897 0.631 -7.172 1.00 79.50 195 VAL A N 1
ATOM 1534 C CA . VAL A 1 195 ? 11.387 0.637 -5.781 1.00 79.50 195 VAL A CA 1
ATOM 1535 C C . VAL A 1 195 ? 11.770 2.041 -5.334 1.00 79.50 195 VAL A C 1
ATOM 1537 O O . VAL A 1 195 ? 11.375 2.465 -4.249 1.00 79.50 195 VAL A O 1
ATOM 1540 N N . LEU A 1 196 ? 12.511 2.772 -6.166 1.00 80.06 196 LEU A N 1
ATOM 1541 C CA . LEU A 1 196 ? 12.930 4.134 -5.867 1.00 80.06 196 LEU A CA 1
ATOM 1542 C C . LEU A 1 196 ? 11.728 5.066 -5.761 1.00 80.06 196 LEU A C 1
ATOM 1544 O O . LEU A 1 196 ? 11.663 5.857 -4.831 1.00 80.06 196 LEU A O 1
ATOM 1548 N N . VAL A 1 197 ? 10.747 4.934 -6.653 1.00 75.06 197 VAL A N 1
ATOM 1549 C CA . VAL A 1 197 ? 9.457 5.630 -6.554 1.00 75.06 197 VAL A CA 1
ATOM 1550 C C . VAL A 1 197 ? 8.769 5.297 -5.240 1.00 75.06 197 VAL A C 1
ATOM 1552 O O . VAL A 1 197 ? 8.272 6.189 -4.558 1.00 75.06 197 VAL A O 1
ATOM 1555 N N . GLY A 1 198 ? 8.805 4.033 -4.836 1.00 73.88 198 GLY A N 1
ATOM 1556 C CA . GLY A 1 198 ? 8.296 3.590 -3.553 1.00 73.88 198 GLY A CA 1
ATOM 1557 C C . GLY A 1 198 ? 8.914 4.279 -2.350 1.00 73.88 198 GLY A C 1
ATOM 1558 O O . GLY A 1 198 ? 8.209 4.940 -1.589 1.00 73.88 198 GLY A O 1
ATOM 1559 N N . PHE A 1 199 ? 10.227 4.149 -2.184 1.00 74.12 199 PHE A N 1
ATOM 1560 C CA . PHE A 1 199 ? 10.961 4.791 -1.090 1.00 74.12 199 PHE A CA 1
ATOM 1561 C C . PHE A 1 199 ? 10.935 6.317 -1.190 1.00 74.12 199 PHE A C 1
ATOM 1563 O O . PHE A 1 199 ? 10.825 7.020 -0.188 1.00 74.12 199 PHE A O 1
ATOM 1570 N N . GLY A 1 200 ? 10.969 6.839 -2.405 1.00 73.25 200 GLY A N 1
ATOM 1571 C CA . GLY A 1 200 ? 10.878 8.257 -2.686 1.00 73.25 200 GLY A CA 1
ATOM 1572 C C . GLY A 1 200 ? 9.516 8.846 -2.337 1.00 73.25 200 GLY A C 1
ATOM 1573 O O . GLY A 1 200 ? 9.458 10.024 -2.022 1.00 73.25 200 GLY A O 1
ATOM 1574 N N . MET A 1 201 ? 8.441 8.049 -2.290 1.00 72.75 201 MET A N 1
ATOM 1575 C CA . MET A 1 201 ? 7.143 8.462 -1.735 1.00 72.75 201 MET A CA 1
ATOM 1576 C C . MET A 1 201 ? 7.076 8.376 -0.208 1.00 72.75 201 MET A C 1
ATOM 1578 O O . MET A 1 201 ? 6.313 9.118 0.412 1.00 72.75 201 MET A O 1
ATOM 1582 N N . VAL A 1 202 ? 7.880 7.511 0.420 1.00 72.50 202 VAL A N 1
ATOM 1583 C CA . VAL A 1 202 ? 7.948 7.403 1.886 1.00 72.50 202 VAL A CA 1
ATOM 1584 C C . VAL A 1 202 ? 8.420 8.712 2.510 1.00 72.50 202 VAL A C 1
ATOM 1586 O O . VAL A 1 202 ? 7.872 9.127 3.532 1.00 72.50 202 VAL A O 1
ATOM 1589 N N . ILE A 1 203 ? 9.406 9.377 1.903 1.00 74.75 203 ILE A N 1
ATOM 1590 C CA . ILE A 1 203 ? 9.976 10.616 2.445 1.00 74.75 203 ILE A CA 1
ATOM 1591 C C . ILE A 1 203 ? 8.921 11.738 2.475 1.00 74.75 203 ILE A C 1
ATOM 1593 O O . ILE A 1 203 ? 8.627 12.216 3.571 1.00 74.75 203 ILE A O 1
ATOM 1597 N N . PRO A 1 204 ? 8.266 12.120 1.357 1.00 70.69 204 PRO A N 1
ATOM 1598 C CA . PRO A 1 204 ? 7.155 13.060 1.368 1.00 70.69 204 PRO A CA 1
ATOM 1599 C C . PRO A 1 204 ? 6.031 12.614 2.290 1.00 70.69 204 PRO A C 1
ATOM 1601 O O . PRO A 1 204 ? 5.478 13.453 2.985 1.00 70.69 204 PRO A O 1
ATOM 1604 N N . ALA A 1 205 ? 5.669 11.329 2.332 1.00 67.56 205 ALA A N 1
ATOM 1605 C CA . ALA A 1 205 ? 4.608 10.865 3.222 1.00 67.56 205 ALA A CA 1
ATOM 1606 C C . ALA A 1 205 ? 4.955 11.084 4.703 1.00 67.56 205 ALA A C 1
ATOM 1608 O O . ALA A 1 205 ? 4.114 11.551 5.469 1.00 67.56 205 ALA A O 1
ATOM 1609 N N . SER A 1 206 ? 6.206 10.827 5.089 1.00 72.38 206 SER A N 1
ATOM 1610 C CA . SER A 1 206 ? 6.709 11.051 6.449 1.00 72.38 206 SER A CA 1
ATOM 1611 C C . SER A 1 206 ? 6.812 12.542 6.774 1.00 72.38 206 SER A C 1
ATOM 1613 O O . SER A 1 206 ? 6.412 12.976 7.851 1.00 72.38 206 SER A O 1
ATOM 1615 N N . VAL A 1 207 ? 7.287 13.349 5.822 1.00 78.31 207 VAL A N 1
ATOM 1616 C CA . VAL A 1 207 ? 7.349 14.812 5.943 1.00 78.31 207 VAL A CA 1
ATOM 1617 C C . VAL A 1 207 ? 5.948 15.402 6.061 1.00 78.31 207 VAL A C 1
ATOM 1619 O O . VAL A 1 207 ? 5.709 16.208 6.952 1.00 78.31 207 VAL A O 1
ATOM 1622 N N . GLY A 1 208 ? 5.010 14.958 5.226 1.00 70.25 208 GLY A N 1
ATOM 1623 C CA . GLY A 1 208 ? 3.599 15.317 5.297 1.00 70.25 208 GLY A CA 1
ATOM 1624 C C . GLY A 1 208 ? 3.013 14.946 6.653 1.00 70.25 208 GLY A C 1
ATOM 1625 O O . GLY A 1 208 ? 2.386 15.785 7.285 1.00 70.25 208 GLY A O 1
ATOM 1626 N N . TYR A 1 209 ? 3.297 13.744 7.156 1.00 68.50 209 TYR A N 1
ATOM 1627 C CA . TYR A 1 209 ? 2.851 13.317 8.480 1.00 68.50 209 TYR A CA 1
ATOM 1628 C C . TYR A 1 209 ? 3.301 14.277 9.591 1.00 68.50 209 TYR A C 1
ATOM 1630 O O . TYR A 1 209 ? 2.478 14.705 10.401 1.00 68.50 209 TYR A O 1
ATOM 1638 N N . ILE A 1 210 ? 4.576 14.676 9.590 1.00 75.06 210 ILE A N 1
ATOM 1639 C CA . ILE A 1 210 ? 5.122 15.635 10.561 1.00 75.06 210 ILE A CA 1
ATOM 1640 C C . ILE A 1 210 ? 4.518 17.031 10.349 1.00 75.06 210 ILE A C 1
ATOM 1642 O O . ILE A 1 210 ? 4.055 17.650 11.305 1.00 75.06 210 ILE A O 1
ATOM 1646 N N . LEU A 1 211 ? 4.485 17.521 9.107 1.00 78.12 211 LEU A N 1
ATOM 1647 C CA . LEU A 1 211 ? 3.956 18.841 8.755 1.00 78.12 211 LEU A CA 1
ATOM 1648 C C . LEU A 1 211 ? 2.490 18.984 9.134 1.00 78.12 211 LEU A C 1
ATOM 1650 O O . LEU A 1 211 ? 2.130 19.986 9.737 1.00 78.12 211 LEU A O 1
ATOM 1654 N N . PHE A 1 212 ? 1.648 18.003 8.812 1.00 70.81 212 PHE A N 1
ATOM 1655 C CA . PHE A 1 212 ? 0.229 18.043 9.143 1.00 70.81 212 PHE A CA 1
ATOM 1656 C C . PHE A 1 212 ? 0.000 17.925 10.647 1.00 70.81 212 PHE A C 1
ATOM 1658 O O . PHE A 1 212 ? -0.856 18.638 11.153 1.00 70.81 212 PHE A O 1
ATOM 1665 N N . ALA A 1 213 ? 0.795 17.136 11.379 1.00 68.69 213 ALA A N 1
ATOM 1666 C CA . ALA A 1 213 ? 0.727 17.106 12.842 1.00 68.69 213 ALA A CA 1
ATOM 1667 C C . ALA A 1 213 ? 1.130 18.455 13.474 1.00 68.69 213 ALA A C 1
ATOM 1669 O O . ALA A 1 213 ? 0.507 18.919 14.430 1.00 68.69 213 ALA A O 1
ATOM 1670 N N . VAL A 1 214 ? 2.153 19.122 12.929 1.00 76.19 214 VAL A N 1
ATOM 1671 C CA . VAL A 1 214 ? 2.584 20.455 13.381 1.00 76.19 214 VAL A CA 1
ATOM 1672 C C . VAL A 1 214 ? 1.554 21.521 13.009 1.00 76.19 214 VAL A C 1
ATOM 1674 O O . VAL A 1 214 ? 1.169 22.316 13.863 1.00 76.19 214 VAL A O 1
ATOM 1677 N N . LEU A 1 215 ? 1.071 21.524 11.765 1.00 73.44 215 LEU A N 1
ATOM 1678 C CA . LEU A 1 215 ? 0.021 22.425 11.291 1.00 73.44 215 LEU A CA 1
ATOM 1679 C C . LEU A 1 215 ? -1.247 22.251 12.113 1.00 73.44 215 LEU A C 1
ATOM 1681 O O . LEU A 1 215 ? -1.826 23.246 12.514 1.00 73.44 215 LEU A O 1
ATOM 1685 N N . GLU A 1 216 ? -1.646 21.020 12.420 1.00 68.81 216 GLU A N 1
ATOM 1686 C CA . GLU A 1 216 ? -2.769 20.726 13.306 1.00 68.81 216 GLU A CA 1
ATOM 1687 C C . GLU A 1 216 ? -2.564 21.366 14.679 1.00 68.81 216 GLU A C 1
ATOM 1689 O O . GLU A 1 216 ? -3.449 22.072 15.142 1.00 68.81 216 GLU A O 1
ATOM 1694 N N . LYS A 1 217 ? -1.384 21.217 15.294 1.00 72.31 217 LYS A N 1
ATOM 1695 C CA . LYS A 1 217 ? -1.063 21.825 16.597 1.00 72.31 217 LYS A CA 1
ATOM 1696 C C . LYS A 1 217 ? -1.007 23.360 16.565 1.00 72.31 217 LYS A C 1
ATOM 1698 O O . LYS A 1 217 ? -1.285 24.012 17.567 1.00 72.31 217 LYS A O 1
ATOM 1703 N N . ILE A 1 218 ? -0.635 23.954 15.433 1.00 75.25 218 ILE A N 1
ATOM 1704 C CA . ILE A 1 218 ? -0.639 25.414 15.241 1.00 75.25 218 ILE A CA 1
ATOM 1705 C C . ILE A 1 218 ? -2.071 25.912 14.999 1.00 75.25 218 ILE A C 1
ATOM 1707 O O . ILE A 1 218 ? -2.490 26.937 15.538 1.00 75.25 218 ILE A O 1
ATOM 1711 N N . LEU A 1 219 ? -2.837 25.168 14.203 1.00 67.81 219 LEU A N 1
ATOM 1712 C CA . LEU A 1 219 ? -4.209 25.471 13.814 1.00 67.81 219 LEU A CA 1
ATOM 1713 C C . LEU A 1 219 ? -5.234 25.015 14.858 1.00 67.81 219 LEU A C 1
ATOM 1715 O O . LEU A 1 219 ? -6.400 25.371 14.721 1.00 67.81 219 LEU A O 1
ATOM 1719 N N . SER A 1 220 ? -4.845 24.292 15.915 1.00 50.59 220 SER A N 1
ATOM 1720 C CA . SER A 1 220 ? -5.711 23.798 17.000 1.00 50.59 220 SER A CA 1
ATOM 1721 C C . SER A 1 220 ? -6.199 24.889 17.963 1.00 50.59 220 SER A C 1
ATOM 1723 O O . SER A 1 220 ? -6.665 24.593 19.059 1.00 50.59 220 SER A O 1
ATOM 1725 N N . ARG A 1 221 ? -6.187 26.160 17.538 1.00 54.44 221 ARG A N 1
ATOM 1726 C CA . ARG A 1 221 ? -7.272 27.087 17.908 1.00 54.44 221 ARG A CA 1
ATOM 1727 C C . ARG A 1 221 ? -8.611 26.709 17.252 1.00 54.44 221 ARG A C 1
ATOM 1729 O O . ARG A 1 221 ? -9.644 27.226 17.658 1.00 54.44 221 ARG A O 1
ATOM 1736 N N . SER A 1 222 ? -8.613 25.823 16.256 1.00 51.88 222 SER A N 1
ATOM 1737 C CA . SER A 1 222 ? -9.807 25.232 15.656 1.00 51.88 222 SER A CA 1
ATOM 1738 C C . SER A 1 222 ? -10.195 23.943 16.384 1.00 51.88 222 SER A C 1
ATOM 1740 O O . SER A 1 222 ? -9.350 23.149 16.794 1.00 51.88 222 SER A O 1
ATOM 1742 N N . SER A 1 223 ? -11.495 23.741 16.553 1.00 57.25 223 SER A N 1
ATOM 1743 C CA . SER A 1 223 ? -12.114 22.741 17.427 1.00 57.25 223 SER A CA 1
ATOM 1744 C C . SER A 1 223 ? -11.971 21.273 16.990 1.00 57.25 223 SER A C 1
ATOM 1746 O O . SER A 1 223 ? -12.592 20.412 17.605 1.00 57.25 223 SER A O 1
ATOM 1748 N N . ASN A 1 224 ? -11.185 20.951 15.954 1.00 59.78 224 ASN A N 1
ATOM 1749 C CA . ASN A 1 224 ? -11.089 19.589 15.410 1.00 59.78 224 ASN A CA 1
ATOM 1750 C C . ASN A 1 224 ? -9.654 19.190 15.011 1.00 59.78 224 ASN A C 1
ATOM 1752 O O . ASN A 1 224 ? -9.350 19.114 13.818 1.00 59.78 224 ASN A O 1
ATOM 1756 N N . PRO A 1 225 ? -8.787 18.857 15.987 1.00 57.25 225 PRO A N 1
ATOM 1757 C CA . PRO A 1 225 ? -7.465 18.271 15.727 1.00 57.25 225 PRO A CA 1
ATOM 1758 C C . PRO A 1 225 ? -7.538 17.047 14.788 1.00 57.25 225 PRO A C 1
ATOM 1760 O O . PRO A 1 225 ? -6.774 16.902 13.849 1.00 57.25 225 PRO A O 1
ATOM 1763 N N . ILE A 1 226 ? -8.596 16.247 14.890 1.00 60.72 226 ILE A N 1
ATOM 1764 C CA . ILE A 1 226 ? -8.804 14.983 14.161 1.00 60.72 226 ILE A CA 1
ATOM 1765 C C . ILE A 1 226 ? -8.583 15.058 12.626 1.00 60.72 226 ILE A C 1
ATOM 1767 O O . ILE A 1 226 ? -8.276 14.042 12.004 1.00 60.72 226 ILE A O 1
ATOM 1771 N N . ALA A 1 227 ? -8.716 16.226 11.988 1.00 65.31 227 ALA A N 1
ATOM 1772 C CA . ALA A 1 227 ? -8.535 16.368 10.544 1.00 65.31 227 ALA A CA 1
ATOM 1773 C C . ALA A 1 227 ? -7.088 16.142 10.057 1.00 65.31 227 ALA A C 1
ATOM 1775 O O . ALA A 1 227 ? -6.917 15.476 9.037 1.00 65.31 227 ALA A O 1
ATOM 1776 N N . GLY A 1 228 ? -6.065 16.652 10.756 1.00 65.62 228 GLY A N 1
ATOM 1777 C CA . GLY A 1 228 ? -4.667 16.607 10.294 1.00 65.62 228 GLY A CA 1
ATOM 1778 C C . GLY A 1 228 ? -4.101 15.190 10.298 1.00 65.62 228 GLY A C 1
ATOM 1779 O O . GLY A 1 228 ? -3.648 14.685 9.269 1.00 65.62 228 GLY A O 1
ATOM 1780 N N . TRP A 1 229 ? -4.249 14.501 11.426 1.00 67.12 229 TRP A N 1
ATOM 1781 C CA . TRP A 1 229 ? -3.913 13.086 11.578 1.00 67.12 229 TRP A CA 1
ATOM 1782 C C . TRP A 1 229 ? -4.525 12.186 10.491 1.00 67.12 229 TRP A C 1
ATOM 1784 O O . TRP A 1 229 ? -3.842 11.340 9.907 1.00 67.12 229 TRP A O 1
ATOM 1794 N N . ASN A 1 230 ? -5.808 12.391 10.174 1.00 69.31 230 ASN A N 1
ATOM 1795 C CA . ASN A 1 230 ? -6.504 11.600 9.159 1.00 69.31 230 ASN A CA 1
ATOM 1796 C C . ASN A 1 230 ? -5.899 11.792 7.761 1.00 69.31 230 ASN A C 1
ATOM 1798 O O . ASN A 1 230 ? -5.853 10.838 6.984 1.00 69.31 230 ASN A O 1
ATOM 1802 N N . VAL A 1 231 ? -5.438 13.003 7.431 1.00 71.56 231 VAL A N 1
ATOM 1803 C CA . VAL A 1 231 ? -4.776 13.290 6.149 1.00 71.56 231 VAL A CA 1
ATOM 1804 C C . VAL A 1 231 ? -3.457 12.534 6.060 1.00 71.56 231 VAL A C 1
ATOM 1806 O O . VAL A 1 231 ? -3.221 11.851 5.068 1.00 71.56 231 VAL A O 1
ATOM 1809 N N . SER A 1 232 ? -2.639 12.582 7.109 1.00 69.00 232 SER A N 1
ATOM 1810 C CA . SER A 1 232 ? -1.327 11.932 7.151 1.00 69.00 232 SER A CA 1
ATOM 1811 C C . SER A 1 232 ? -1.399 10.416 6.986 1.00 69.00 232 SER A C 1
ATOM 1813 O O . SER A 1 232 ? -0.683 9.832 6.174 1.00 69.00 232 SER A O 1
ATOM 1815 N N . GLU A 1 233 ? -2.299 9.757 7.711 1.00 71.31 233 GLU A N 1
ATOM 1816 C CA . GLU A 1 233 ? -2.494 8.316 7.557 1.00 71.31 233 GLU A CA 1
ATOM 1817 C C . GLU A 1 233 ? -3.167 7.974 6.208 1.00 71.31 233 GLU A C 1
ATOM 1819 O O . GLU A 1 233 ? -2.862 6.932 5.633 1.00 71.31 233 GLU A O 1
ATOM 1824 N N . THR 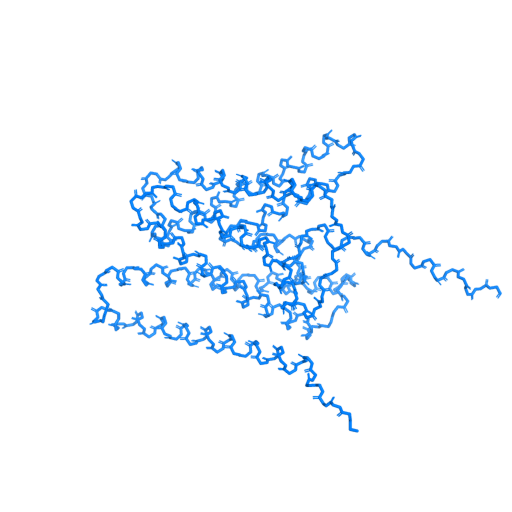A 1 234 ? -3.995 8.859 5.627 1.00 74.44 234 THR A N 1
ATOM 1825 C CA . THR A 1 234 ? -4.509 8.676 4.250 1.00 74.44 234 THR A CA 1
ATOM 1826 C C . THR A 1 234 ? -3.393 8.808 3.208 1.00 74.44 234 THR A C 1
ATOM 1828 O O . THR A 1 234 ? -3.360 8.042 2.248 1.00 74.44 234 THR A O 1
ATOM 1831 N N . ILE A 1 235 ? -2.443 9.731 3.401 1.00 76.00 235 ILE A N 1
ATOM 1832 C CA . ILE A 1 235 ? -1.242 9.860 2.562 1.00 76.00 235 ILE A CA 1
ATOM 1833 C C . ILE A 1 235 ? -0.437 8.565 2.606 1.00 76.00 235 ILE A C 1
ATOM 1835 O O . ILE A 1 235 ? -0.089 8.035 1.553 1.00 76.00 235 ILE A O 1
ATOM 1839 N N . LEU A 1 236 ? -0.187 8.037 3.807 1.00 72.31 236 LEU A N 1
ATOM 1840 C CA . LEU A 1 236 ? 0.539 6.781 3.995 1.00 72.31 236 LEU A CA 1
ATOM 1841 C C . LEU A 1 236 ? -0.229 5.573 3.437 1.00 72.31 236 LEU A C 1
ATOM 1843 O O . LEU A 1 236 ? 0.394 4.653 2.917 1.00 72.31 236 LEU A O 1
ATOM 1847 N N . TYR A 1 237 ? -1.561 5.569 3.513 1.00 75.38 237 TYR A N 1
ATOM 1848 C CA . TYR A 1 237 ? -2.402 4.535 2.906 1.00 75.38 237 TYR A CA 1
ATOM 1849 C C . TYR A 1 237 ? -2.299 4.537 1.375 1.00 75.38 237 TYR A C 1
ATOM 1851 O O . TYR A 1 237 ? -2.231 3.477 0.755 1.00 75.38 237 TYR A O 1
ATOM 1859 N N . LEU A 1 238 ? -2.260 5.726 0.767 1.00 75.81 238 LEU A N 1
ATOM 1860 C CA . LEU A 1 238 ? -2.148 5.902 -0.682 1.00 75.81 238 LEU A CA 1
ATOM 1861 C C . LEU A 1 238 ? -0.708 5.800 -1.211 1.00 75.81 238 LEU A C 1
ATOM 1863 O O . LEU A 1 238 ? -0.527 5.705 -2.427 1.00 75.81 238 LEU A O 1
ATOM 1867 N N . SER A 1 239 ? 0.307 5.789 -0.338 1.00 72.81 239 SER A N 1
ATOM 1868 C CA . SER A 1 239 ? 1.705 5.678 -0.758 1.00 72.81 239 SER A CA 1
ATOM 1869 C C . SER A 1 239 ? 1.999 4.270 -1.286 1.00 72.81 239 SER A C 1
ATOM 1871 O O . SER A 1 239 ? 1.770 3.236 -0.655 1.00 72.81 239 SER A O 1
ATOM 1873 N N . TRP A 1 240 ? 2.441 4.229 -2.536 1.00 62.38 240 TRP A N 1
ATOM 1874 C CA . TRP A 1 240 ? 2.015 3.177 -3.452 1.00 62.38 240 TRP A CA 1
ATOM 1875 C C . TRP A 1 240 ? 2.820 1.876 -3.378 1.00 62.38 240 TRP A C 1
ATOM 1877 O O . TRP A 1 240 ? 2.270 0.786 -3.503 1.00 62.38 240 TRP A O 1
ATOM 1887 N N . PHE A 1 241 ? 4.119 1.970 -3.102 1.00 56.59 241 PHE A N 1
ATOM 1888 C CA . PHE A 1 241 ? 4.978 0.789 -2.945 1.00 56.59 241 PHE A CA 1
ATOM 1889 C C . PHE A 1 241 ? 4.962 0.228 -1.522 1.00 56.59 241 PHE A C 1
ATOM 1891 O O . PHE A 1 241 ? 5.527 -0.828 -1.248 1.00 56.59 241 PHE A O 1
ATOM 1898 N N . CYS A 1 242 ? 4.303 0.943 -0.613 1.00 50.34 242 CYS A N 1
ATOM 1899 C CA . CYS A 1 242 ? 4.133 0.510 0.755 1.00 50.34 242 CYS A CA 1
ATOM 1900 C C . CYS A 1 242 ? 2.700 0.094 1.037 1.00 50.34 242 CYS A C 1
ATOM 1902 O O . CYS A 1 242 ? 2.538 -0.710 1.936 1.00 50.34 242 CYS A O 1
ATOM 1904 N N . PHE A 1 243 ? 1.662 0.582 0.343 1.00 53.59 243 PHE A N 1
ATOM 1905 C CA . PHE A 1 243 ? 0.267 0.263 0.705 1.00 53.59 243 PHE A CA 1
ATOM 1906 C C . PHE A 1 243 ? 0.023 0.473 2.212 1.00 53.59 243 PHE A C 1
ATOM 1908 O O . PHE A 1 243 ? -0.599 -0.336 2.916 1.00 53.59 243 PHE A O 1
ATOM 1915 N N . GLY A 1 244 ? 0.669 1.512 2.737 1.00 57.09 244 GLY A N 1
ATOM 1916 C CA . GLY A 1 244 ? 0.785 1.707 4.159 1.00 57.09 244 GLY A CA 1
ATOM 1917 C C . GLY A 1 244 ? 1.560 0.626 4.916 1.00 57.09 244 GLY A C 1
ATOM 1918 O O . GLY A 1 244 ? 1.163 0.327 6.018 1.00 57.09 244 GLY A O 1
ATOM 1919 N N . PHE A 1 245 ? 2.662 0.051 4.429 1.00 61.56 245 PHE A N 1
ATOM 1920 C CA . PHE A 1 245 ? 3.562 -0.783 5.244 1.00 61.56 245 PHE A CA 1
ATOM 1921 C C . PHE A 1 245 ? 4.016 0.048 6.439 1.00 61.56 245 PHE A C 1
ATOM 1923 O O . PHE A 1 245 ? 3.855 -0.354 7.581 1.00 61.56 245 PHE A O 1
ATOM 1930 N N . ILE A 1 246 ? 4.429 1.289 6.182 1.00 62.25 246 ILE A N 1
ATOM 1931 C CA . ILE A 1 246 ? 4.686 2.264 7.242 1.00 62.25 246 ILE A CA 1
ATOM 1932 C C . ILE A 1 246 ? 3.389 2.667 7.950 1.00 62.25 246 ILE A C 1
ATOM 1934 O O . ILE A 1 246 ? 3.382 2.776 9.170 1.00 62.25 246 ILE A O 1
ATOM 1938 N N . ALA A 1 247 ? 2.272 2.810 7.226 1.00 64.38 247 ALA A N 1
ATOM 1939 C CA . ALA A 1 247 ? 0.973 3.052 7.863 1.00 64.38 247 ALA A CA 1
ATOM 1940 C C . ALA A 1 247 ? 0.524 1.909 8.787 1.00 64.38 247 ALA A C 1
ATOM 1942 O O . ALA A 1 247 ? -0.326 2.161 9.622 1.00 64.38 247 ALA A O 1
ATOM 1943 N N . ARG A 1 248 ? 1.052 0.688 8.631 1.00 68.62 248 ARG A N 1
ATOM 1944 C CA . ARG A 1 248 ? 0.805 -0.537 9.413 1.00 68.62 248 ARG A CA 1
ATOM 1945 C C . ARG A 1 248 ? 1.797 -0.688 10.553 1.00 68.62 248 ARG A C 1
ATOM 1947 O O . ARG A 1 248 ? 1.468 -1.243 11.588 1.00 68.62 248 ARG A O 1
ATOM 1954 N N . LEU A 1 249 ? 3.003 -0.156 10.365 1.00 66.06 249 LEU A N 1
ATOM 1955 C CA . LEU A 1 249 ? 3.958 0.049 11.447 1.00 66.06 249 LEU A CA 1
ATOM 1956 C C . LEU A 1 249 ? 3.547 1.198 12.374 1.00 66.06 249 LEU A C 1
ATOM 1958 O O . LEU A 1 249 ? 4.139 1.354 13.442 1.00 66.06 249 LEU A O 1
ATOM 1962 N N . ALA A 1 250 ? 2.550 2.003 11.991 1.00 70.12 250 ALA A N 1
ATOM 1963 C CA . ALA A 1 250 ? 2.008 3.017 12.875 1.00 70.12 250 ALA A CA 1
ATOM 1964 C C . ALA A 1 250 ? 1.447 2.342 14.143 1.00 70.12 250 ALA A C 1
ATOM 1966 O O . ALA A 1 250 ? 0.726 1.347 14.047 1.00 70.12 250 ALA A O 1
ATOM 1967 N N . PRO A 1 251 ? 1.713 2.881 15.346 1.00 65.50 251 PRO A N 1
ATOM 1968 C CA . PRO A 1 251 ? 1.229 2.286 16.596 1.00 65.50 251 PRO A CA 1
ATOM 1969 C C . PRO A 1 251 ? -0.295 2.089 16.645 1.00 65.50 251 PRO A C 1
ATOM 1971 O O . PRO A 1 251 ? -0.800 1.237 17.366 1.00 65.50 251 PRO A O 1
ATOM 1974 N N . THR A 1 252 ? -1.038 2.880 15.870 1.00 67.31 252 THR A N 1
ATOM 1975 C CA . THR A 1 252 ? -2.501 2.852 15.766 1.00 67.31 252 THR A CA 1
ATOM 1976 C C . THR A 1 252 ? -3.041 1.693 14.927 1.00 67.31 252 THR A C 1
ATOM 1978 O O . THR A 1 252 ? -4.226 1.372 15.035 1.00 67.31 252 THR A O 1
ATOM 1981 N N . THR A 1 253 ? -2.225 1.067 14.089 1.00 72.06 253 THR A N 1
ATOM 1982 C CA . THR A 1 253 ? -2.631 0.034 13.118 1.00 72.06 253 THR A CA 1
ATOM 1983 C C . THR A 1 253 ? -1.894 -1.284 13.321 1.00 72.06 253 THR A C 1
ATOM 1985 O O . THR A 1 253 ? -2.401 -2.324 12.895 1.00 72.06 253 THR A O 1
ATOM 1988 N N . LEU A 1 254 ? -0.746 -1.247 13.998 1.00 78.56 254 LEU A N 1
ATOM 1989 C CA . LEU A 1 254 ? 0.050 -2.419 14.314 1.00 78.56 254 LEU A CA 1
ATOM 1990 C C . LEU A 1 254 ? -0.779 -3.426 15.126 1.00 78.56 254 LEU A C 1
ATOM 1992 O O . LEU A 1 254 ? -1.378 -3.083 16.145 1.00 78.56 254 LEU A O 1
ATOM 1996 N N . GLY A 1 255 ? -0.839 -4.675 14.662 1.00 75.94 255 GLY A N 1
ATOM 1997 C CA . GLY A 1 255 ? -1.633 -5.730 15.290 1.00 75.94 255 GLY A CA 1
ATOM 1998 C C . GLY A 1 255 ? -3.145 -5.604 15.062 1.00 75.94 255 GLY A C 1
ATOM 1999 O O . GLY A 1 255 ? -3.908 -6.337 15.692 1.00 75.94 255 GLY A O 1
ATOM 2000 N N . ARG A 1 256 ? -3.591 -4.708 14.167 1.00 80.75 256 ARG A N 1
ATOM 2001 C CA . ARG A 1 256 ? -5.009 -4.418 13.885 1.00 80.75 256 ARG A CA 1
ATOM 2002 C C . ARG A 1 256 ? -5.319 -4.529 12.378 1.00 80.75 256 ARG A C 1
ATOM 2004 O O . ARG A 1 256 ? -5.467 -3.506 11.698 1.00 80.75 256 ARG A O 1
ATOM 2011 N N . PRO A 1 257 ? -5.429 -5.755 11.815 1.00 80.94 257 PRO A N 1
ATOM 2012 C CA . PRO A 1 257 ? -5.625 -5.989 10.379 1.00 80.94 257 PRO A CA 1
ATOM 2013 C C . PRO A 1 257 ? -6.884 -5.334 9.801 1.00 80.94 257 PRO A C 1
ATOM 2015 O O . PRO A 1 257 ? -6.940 -4.986 8.622 1.00 80.94 257 PRO A O 1
ATOM 2018 N N . GLU A 1 258 ? -7.906 -5.127 10.627 1.00 79.00 258 GLU A N 1
ATOM 2019 C CA . GLU A 1 258 ? -9.127 -4.409 10.278 1.00 79.00 258 GLU A CA 1
ATOM 2020 C C . GLU A 1 258 ? -8.876 -2.944 9.895 1.00 79.00 258 GLU A C 1
ATOM 2022 O O . GLU A 1 258 ? -9.627 -2.370 9.103 1.00 79.00 258 GLU A O 1
ATOM 2027 N N . ARG A 1 259 ? -7.787 -2.349 10.395 1.00 79.94 259 ARG A N 1
ATOM 2028 C CA . ARG A 1 259 ? -7.399 -0.965 10.104 1.00 79.94 259 ARG A CA 1
ATOM 2029 C C . ARG A 1 259 ? -6.576 -0.826 8.825 1.00 79.94 259 ARG A C 1
ATOM 2031 O O . ARG A 1 259 ? -6.381 0.290 8.369 1.00 79.94 259 ARG A O 1
ATOM 2038 N N . TRP A 1 260 ? -6.165 -1.922 8.183 1.00 75.94 260 TRP A N 1
ATOM 2039 C CA . TRP A 1 260 ? -5.313 -1.877 6.982 1.00 75.94 260 TRP A CA 1
ATOM 2040 C C . TRP A 1 260 ? -5.972 -1.237 5.758 1.00 75.94 260 TRP A C 1
ATOM 2042 O O . TRP A 1 260 ? -5.287 -0.836 4.823 1.00 75.94 260 TRP A O 1
ATOM 2052 N N . VAL A 1 261 ? -7.301 -1.195 5.734 1.00 73.31 261 VAL A N 1
ATOM 2053 C CA . VAL A 1 261 ? -8.119 -0.667 4.626 1.00 73.31 261 VAL A CA 1
ATOM 2054 C C . VAL A 1 261 ? -9.185 0.318 5.102 1.00 73.31 261 VAL A C 1
ATOM 2056 O O . VAL A 1 261 ? -9.938 0.870 4.295 1.00 73.31 261 VAL A O 1
ATOM 2059 N N . GLY A 1 262 ? -9.266 0.520 6.418 1.00 68.88 262 GLY A N 1
ATOM 2060 C CA . GLY A 1 262 ? -10.064 1.573 7.020 1.00 68.88 262 GLY A CA 1
ATOM 2061 C C . GLY A 1 262 ? -9.334 2.902 6.896 1.00 68.88 262 GLY A C 1
ATOM 2062 O O . GLY A 1 262 ? -8.107 2.951 6.946 1.00 68.88 262 GLY A O 1
ATOM 2063 N N . LEU A 1 263 ? -10.088 3.989 6.752 1.00 70.31 263 LEU A N 1
ATOM 2064 C CA . LEU A 1 263 ? -9.510 5.281 7.052 1.00 70.31 263 LEU A CA 1
ATOM 2065 C C . LEU A 1 263 ? -9.337 5.400 8.577 1.00 70.31 263 LEU A C 1
ATOM 2067 O O . LEU A 1 263 ? -10.174 4.914 9.341 1.00 70.31 263 LEU A O 1
ATOM 2071 N N . PRO A 1 264 ? -8.309 6.126 9.019 1.00 64.44 264 PRO A N 1
ATOM 2072 C CA . PRO A 1 264 ? -8.069 6.514 10.415 1.00 64.44 264 PRO A CA 1
ATOM 2073 C C . PRO A 1 264 ? -9.318 6.923 11.198 1.00 64.44 264 PRO A C 1
ATOM 2075 O O . PRO A 1 264 ? -9.554 6.519 12.339 1.00 64.44 264 PRO A O 1
ATOM 2078 N N . SER A 1 265 ? -10.158 7.705 10.521 1.00 65.25 265 SER A N 1
ATOM 2079 C CA . SER A 1 265 ? -11.392 8.287 11.027 1.00 65.25 265 SER A CA 1
ATOM 2080 C C . SER A 1 265 ? -12.472 7.259 11.362 1.00 65.25 265 SER A C 1
ATOM 2082 O O . SER A 1 265 ? -13.490 7.608 11.947 1.00 65.25 265 SER A O 1
ATOM 2084 N N . ASP A 1 266 ? -12.315 6.006 10.943 1.00 68.38 266 ASP A N 1
ATOM 2085 C CA . ASP A 1 266 ? -13.375 5.004 11.037 1.00 68.38 266 ASP A CA 1
ATOM 2086 C C . ASP A 1 266 ? -13.366 4.228 12.354 1.00 68.38 266 ASP A C 1
ATOM 2088 O O . ASP A 1 266 ? -14.405 3.708 12.748 1.00 68.38 266 ASP A O 1
ATOM 2092 N N . GLY A 1 267 ? -12.221 4.157 13.040 1.00 61.75 267 GLY A N 1
ATOM 2093 C CA . GLY A 1 267 ? -12.065 3.337 14.245 1.00 61.75 267 GLY A CA 1
ATOM 2094 C C . GLY A 1 267 ? -12.385 4.044 15.565 1.00 61.75 267 GLY A C 1
ATOM 2095 O O . GLY A 1 267 ? -12.780 3.383 16.517 1.00 61.75 267 GLY A O 1
ATOM 2096 N N . ARG A 1 268 ? -12.232 5.373 15.654 1.00 60.34 268 ARG A N 1
ATOM 2097 C CA . ARG A 1 268 ? -12.265 6.079 16.956 1.00 60.34 268 ARG A CA 1
ATOM 2098 C C . ARG A 1 268 ? -13.659 6.404 17.490 1.00 60.34 268 ARG A C 1
ATOM 2100 O O . ARG A 1 268 ? -13.804 6.617 18.685 1.00 60.34 268 ARG A O 1
ATOM 2107 N N . SER A 1 269 ? -14.692 6.450 16.648 1.00 52.00 269 SER A N 1
ATOM 2108 C CA . SER A 1 269 ? -16.010 6.951 17.079 1.00 52.00 269 SER A CA 1
ATOM 2109 C C . SER A 1 269 ? -16.839 5.976 17.926 1.00 52.00 269 SER A C 1
ATOM 2111 O O . SER A 1 269 ? -17.881 6.373 18.440 1.00 52.00 269 SER A O 1
ATOM 2113 N N . GLU A 1 270 ? -16.441 4.704 18.035 1.00 54.25 270 GLU A N 1
ATOM 2114 C CA . GLU A 1 270 ? -17.200 3.701 18.807 1.00 54.25 270 GLU A CA 1
ATOM 2115 C C . GLU A 1 270 ? -16.583 3.375 20.172 1.00 54.25 270 GLU A C 1
ATOM 2117 O O . GLU A 1 270 ? -17.303 2.916 21.050 1.00 54.25 270 GLU A O 1
ATOM 2122 N N . GLU A 1 271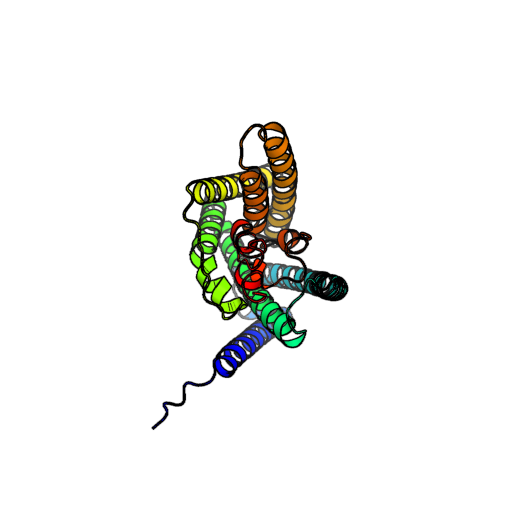 ? -15.299 3.667 20.390 1.00 55.44 271 GLU A N 1
ATOM 2123 C CA . GLU A 1 271 ? -14.567 3.248 21.597 1.00 55.44 271 GLU A CA 1
ATOM 2124 C C . GLU A 1 271 ? -14.850 4.136 22.827 1.00 55.44 271 GLU A C 1
ATOM 2126 O O . GLU A 1 271 ? -14.512 3.764 23.945 1.00 55.44 271 GLU A O 1
ATOM 2131 N N . SER A 1 272 ? -15.491 5.301 22.654 1.00 49.53 272 SER A N 1
ATOM 2132 C CA . SER A 1 272 ? -15.584 6.326 23.705 1.00 49.53 272 SER A CA 1
ATOM 2133 C C . SER A 1 272 ? -16.996 6.707 24.149 1.00 49.53 272 SER A C 1
ATOM 2135 O O . SER A 1 272 ? -17.145 7.723 24.827 1.00 49.53 272 SER A O 1
ATOM 2137 N N . LYS A 1 273 ? -18.043 5.960 23.783 1.00 53.50 273 LYS A N 1
ATOM 2138 C CA . LYS A 1 273 ? -19.300 6.082 24.531 1.00 53.50 273 LYS A CA 1
ATOM 2139 C C . LYS A 1 273 ? -19.212 5.092 25.687 1.00 53.50 273 LYS A C 1
ATOM 2141 O O . LYS A 1 273 ? -19.433 3.910 25.432 1.00 53.50 273 LYS A O 1
ATOM 2146 N N . PRO A 1 274 ? -18.835 5.520 26.913 1.00 56.62 274 PRO A N 1
ATOM 2147 C CA . PRO A 1 274 ? -19.031 4.663 28.074 1.00 56.62 274 PRO A CA 1
ATOM 2148 C C . PRO A 1 274 ? -20.483 4.199 28.028 1.00 56.62 274 PRO A C 1
ATOM 2150 O O . PRO A 1 274 ? -21.360 5.016 27.749 1.00 56.62 274 PRO A O 1
ATOM 2153 N N . ASP A 1 275 ? -20.712 2.897 28.196 1.00 58.62 275 ASP A N 1
ATOM 2154 C CA . ASP A 1 275 ? -22.048 2.307 28.227 1.00 58.62 275 ASP A CA 1
ATOM 2155 C C . ASP A 1 275 ? -22.887 3.041 29.285 1.00 58.62 275 ASP A C 1
ATOM 2157 O O . ASP A 1 275 ? -22.931 2.663 30.454 1.00 58.62 275 ASP A O 1
ATOM 2161 N N . GLU A 1 276 ? -23.581 4.100 28.871 1.00 60.66 276 GLU A N 1
ATOM 2162 C CA . GLU A 1 276 ? -24.567 4.837 29.668 1.00 60.66 276 GLU A CA 1
ATOM 2163 C C . GLU A 1 276 ? -25.708 3.899 30.101 1.00 60.66 276 GLU A C 1
ATOM 2165 O O . GLU A 1 276 ? -26.465 4.189 31.021 1.00 60.66 276 GLU A O 1
ATOM 2170 N N . SER A 1 277 ? -25.803 2.717 29.485 1.00 55.94 277 SER A N 1
ATOM 2171 C CA . SER A 1 277 ? -26.684 1.628 29.892 1.00 55.94 277 SER A CA 1
ATOM 2172 C C . SER A 1 277 ? -26.235 0.880 31.152 1.00 55.94 277 SER A C 1
ATOM 2174 O O . SER A 1 277 ? -27.039 0.131 31.699 1.00 55.94 277 SER A O 1
ATOM 2176 N N . ARG A 1 278 ? -25.004 1.059 31.656 1.00 56.16 278 ARG A N 1
ATOM 2177 C CA . ARG A 1 278 ? -24.553 0.404 32.901 1.00 56.16 278 ARG A CA 1
ATOM 2178 C C . ARG A 1 278 ? -24.939 1.147 34.182 1.00 56.16 278 ARG A C 1
ATOM 2180 O O . ARG A 1 278 ? -24.802 0.563 35.251 1.00 56.16 278 ARG A O 1
ATOM 2187 N N . SER A 1 279 ? -25.467 2.373 34.104 1.00 57.66 279 SER A N 1
ATOM 2188 C CA . SER A 1 279 ? -25.850 3.157 35.291 1.00 57.66 279 SER A CA 1
ATOM 2189 C C . SER A 1 279 ? -27.329 3.047 35.698 1.00 57.66 279 SER A C 1
ATOM 2191 O O . SER A 1 279 ? -27.749 3.773 36.591 1.00 57.66 279 SER A O 1
ATOM 2193 N N . LYS A 1 280 ? -28.141 2.187 35.063 1.00 63.88 280 LYS A N 1
ATOM 2194 C CA . LYS A 1 280 ? -29.599 2.103 35.320 1.00 63.88 280 LYS A CA 1
ATOM 2195 C C . LYS A 1 280 ? -30.075 0.851 36.074 1.00 63.88 280 LYS A C 1
ATOM 2197 O O . LYS A 1 280 ? -31.262 0.557 36.035 1.00 63.88 280 LYS A O 1
ATOM 2202 N N . THR A 1 281 ? -29.196 0.110 36.753 1.00 60.84 281 THR A N 1
ATOM 2203 C CA . THR A 1 281 ? -29.585 -1.165 37.414 1.00 60.84 281 THR A CA 1
ATOM 2204 C C . THR A 1 281 ? -29.311 -1.213 38.919 1.00 60.84 281 THR A C 1
ATOM 2206 O O . THR A 1 281 ? -29.096 -2.285 39.476 1.00 60.84 281 THR A O 1
ATOM 2209 N N . THR A 1 282 ? -29.321 -0.063 39.584 1.00 62.91 282 THR A N 1
ATOM 2210 C CA . THR A 1 282 ? -29.270 0.027 41.050 1.00 62.91 282 THR A CA 1
ATOM 2211 C C . THR A 1 282 ? -30.240 1.101 41.521 1.00 62.91 282 THR A C 1
ATOM 2213 O O . THR A 1 282 ? -29.808 2.181 41.905 1.00 62.91 282 THR A O 1
ATOM 2216 N N . GLU A 1 283 ? -31.534 0.803 41.438 1.00 63.50 283 GLU A N 1
ATOM 2217 C CA . GLU A 1 283 ? -32.592 1.362 42.292 1.00 63.50 283 GLU A CA 1
ATOM 2218 C C . GLU A 1 283 ? -33.586 0.246 42.624 1.00 63.50 283 GLU A C 1
ATOM 2220 O O . GLU A 1 283 ? -33.882 -0.559 41.708 1.00 63.50 283 GLU A O 1
#

Secondary structure (DSSP, 8-state):
-------HHHHHHHHHHHHHHHHHHHHHHHHHIIIIIHHHHS-HHHHHHHHHHHHHHHHHHHHHHHHHHHHHHHHHHHHHTT---S-HHHHHHHHHHHHHHHHHHHHHHHHHHHHHTTSS-TTHHHHHHHHHHHHHHHHHHHHHHHHHSS--------HHHHHHHHHHHHHHHHHHHHHHHH-TT--TTSHHHHHHHHHHHHHHHHHHHHHHHHHHHHHTTSS-THHHHHHHHHHHHH-TTTTTHHHHHSTTTTT-GGGGSS-GGGTTTSTT---GGGGSS--

Radius of gyration: 21.28 Å; chains: 1; bounding box: 55×54×70 Å

pLDDT: mean 74.11, std 12.41, range [33.53, 91.12]

Foldseek 3Di:
DPPCPPPVVVVLVVVLVVLVVVVVVVVVVLVVCVVPVVVPPDDPVSSLLSVQLNLLLVVLVVLLVVLVVQLVVLQVVCVVVVNDPDDPVLLVSLSSQLSSVVSVLLSVLLSQLLVLLPDPDPCSSLVSLLVSLVVLVVCLQVSLCSRNVDRQDDPDPDPLLVVLLVLLSVLLSVLLVVLCVVPVPDTSNHNVNVVSSLVSLVVSLVVQLVVLLVVLVVVVVDPPSPSSNLSSLSNLCSRRNCVNSVSCSPSQNRNPSSCSSDGPVRPPPPPPPDPPVVVPPDD